Protein AF-A0A7R9FAG1-F1 (afdb_monomer)

Solvent-accessible surface area (backbone atoms only — not comparable to full-atom values): 11098 Å² total; per-residue (Å²): 132,82,91,48,93,97,53,89,84,82,92,69,54,70,83,38,65,70,37,45,53,52,56,53,57,74,44,75,82,58,59,39,62,66,48,80,43,81,70,72,70,85,78,78,82,49,64,71,58,43,46,50,53,40,51,52,54,46,50,33,52,48,48,50,40,60,70,35,48,31,80,58,16,33,44,34,34,48,40,58,66,57,94,62,44,65,57,56,51,56,59,50,52,58,35,19,78,41,77,46,81,45,70,59,90,88,54,61,85,90,48,54,63,32,31,40,41,34,32,36,30,46,67,54,87,82,56,68,74,60,92,65,44,84,91,82,43,98,76,85,66,67,70,84,73,48,54,74,69,65,56,66,72,81,82,87,71,93,81,80,74,99,80,69,85,64,93,84,63,85,72,84,80,82,127

Radius of gyration: 18.25 Å; Cα contacts (8 Å, |Δi|>4): 200; chains: 1; bounding box: 55×43×42 Å

pLDDT: mean 79.4, std 17.39, range [27.58, 98.25]

Organism: NCBI:txid61472

Sequence (175 aa):
MAPLPGVVTLQGDITKLTTAQAIIGLLEGDQADLVVCDGAPDVTGLHDIDEYIQAQLLLAALNISTHILKRGGTFLAKIFRGRDVSVLYSQLKLFFERLTIAKPRSSRNSSLEAFIVCEGYNPPDGYTPTMCNPLLDHSQCDWHTLTGVNKFIVPFVACGDLSMYDSDTTYPLKV

Mean predicted aligned error: 9.7 Å

Nearest PDB structures (foldseek):
  7o9m-assembly1_n  TM=9.534E-01  e=8.994E-12  Homo sapiens
  8i9v-assembly1_CS  TM=8.658E-01  e=2.943E-12  Thermochaetoides thermophila DSM 1495
  7naf-assembly1_w  TM=8.809E-01  e=5.317E-12  Saccharomyces cerevisiae BY4741
  8ia0-assembly1_CS  TM=7.541E-01  e=3.356E-12  Thermochaetoides thermophila DSM 1495
  7nac-assembly1_w  TM=7.605E-01  e=6.063E-12  Saccharomyces cerevisiae BY4741

InterPro domains:
  IPR002877 Ribosomal RNA methyltransferase, FtsJ domain [PF01728] (3-121)
  IPR029063 S-adenosyl-L-methionine-dependent methyltransferase superfamily [G3DSA:3.40.50.150] (1-127)
  IPR029063 S-adenosyl-L-methionine-dependent methyltransferase superfamily [SSF53335] (5-122)
  IPR050082 Ribosomal RNA large subunit methyltransferase RlmE [PTHR10920] (1-125)

Secondary structure (DSSP, 8-state):
----TT-------TTSHHHHHHHHHHTTT--EEEEEE---PPP-S-HHHHHHHHHHHHHHHHHHHHHHEEEEEEEEEEEE--TTHHHHHHHHHTTEEEEEEE--TTS-TTS-EEEEEEEEE-PPTT-------TTT-SS---TTT--GGGG-PPP----S-TTSPPTT-------

Foldseek 3Di:
DPDDPPDDDDDDDLLDPVSLVVVLVVCVPAADQEAEAADADDDPVPVVVRQVVQVVSVVSSVLSNVSGHDAQGKYKYKHQQDDCVVVVVVVLVQFAVDKDKADDPPHDPPGSIIMIMGGRGDHDPPDDRDSDDVVRDPDDDPLVPQDDPRNDDDPDDDDDDPPDDDPPDPDDDDD

Structure (mmCIF, N/CA/C/O backbone):
data_AF-A0A7R9FAG1-F1
#
_entry.id   AF-A0A7R9FAG1-F1
#
loop_
_atom_site.group_PDB
_atom_site.id
_atom_site.type_symbol
_atom_site.label_atom_id
_atom_site.label_alt_id
_atom_site.label_comp_id
_atom_site.label_asym_id
_atom_site.label_entity_id
_atom_site.label_seq_id
_atom_site.pdbx_PDB_ins_code
_atom_site.Cartn_x
_atom_site.Cartn_y
_atom_site.Cartn_z
_atom_site.occupancy
_atom_site.B_iso_or_equiv
_atom_site.auth_seq_id
_atom_site.auth_comp_id
_atom_site.auth_asym_id
_atom_site.auth_atom_id
_atom_site.pdbx_PDB_model_num
ATOM 1 N N . MET A 1 1 ? -10.028 9.523 -15.747 1.00 78.75 1 MET A N 1
ATOM 2 C CA . MET A 1 1 ? -10.753 8.252 -15.966 1.00 78.75 1 MET A CA 1
ATOM 3 C C . MET A 1 1 ? -12.185 8.592 -16.347 1.00 78.75 1 MET A C 1
ATOM 5 O O . MET A 1 1 ? -12.704 9.553 -15.794 1.00 78.75 1 MET A O 1
ATOM 9 N N . ALA A 1 2 ? -12.795 7.892 -17.306 1.00 90.00 2 ALA A N 1
ATOM 10 C CA . ALA A 1 2 ? -14.221 8.082 -17.587 1.00 90.00 2 ALA A CA 1
ATOM 11 C C . ALA A 1 2 ? -15.058 7.546 -16.405 1.00 90.00 2 ALA A C 1
ATOM 13 O O . ALA A 1 2 ? -14.623 6.578 -15.775 1.00 90.00 2 ALA A O 1
ATOM 14 N N . PRO A 1 3 ? -16.213 8.154 -16.078 1.00 92.38 3 PRO A N 1
ATOM 15 C CA . PRO A 1 3 ? -17.055 7.680 -14.985 1.00 92.38 3 PRO A CA 1
ATOM 16 C C . PRO A 1 3 ? -17.574 6.269 -15.280 1.00 92.38 3 PRO A C 1
ATOM 18 O O . PRO A 1 3 ? -17.948 5.959 -16.412 1.00 92.38 3 PRO A O 1
ATOM 21 N N . LEU A 1 4 ? -17.600 5.423 -14.251 1.00 95.06 4 LEU A N 1
ATOM 22 C CA . LEU A 1 4 ? -18.089 4.049 -14.334 1.00 95.06 4 LEU A CA 1
ATOM 23 C C . LEU A 1 4 ? -19.348 3.900 -13.463 1.00 95.06 4 LEU A C 1
ATOM 25 O O . LEU A 1 4 ? -19.360 4.396 -12.334 1.00 95.06 4 LEU A O 1
ATOM 29 N N . PRO A 1 5 ? -20.412 3.230 -13.944 1.00 95.88 5 PRO A N 1
ATOM 30 C CA . PRO A 1 5 ? -21.609 2.994 -13.142 1.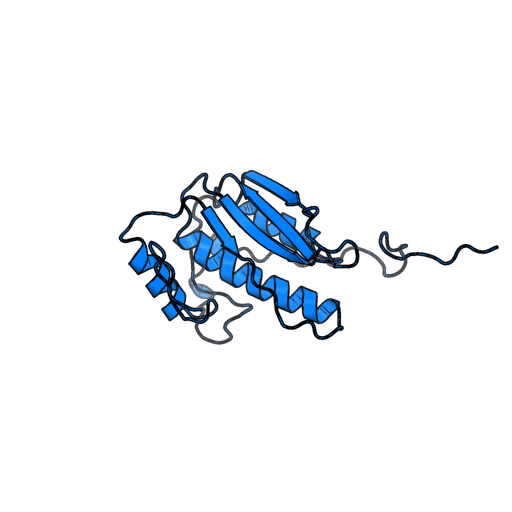00 95.88 5 PRO A CA 1
ATOM 31 C C . PRO A 1 5 ? -21.287 2.256 -11.837 1.00 95.88 5 PRO A C 1
ATOM 33 O O . PRO A 1 5 ? -20.575 1.255 -11.851 1.00 95.88 5 PRO A O 1
ATOM 36 N N . GLY A 1 6 ? -21.816 2.749 -10.714 1.00 94.69 6 GLY A N 1
ATOM 37 C CA . GLY A 1 6 ? -21.576 2.167 -9.388 1.00 94.69 6 GLY A CA 1
ATOM 38 C C . GLY A 1 6 ? -20.190 2.453 -8.798 1.00 94.69 6 GLY A C 1
ATOM 39 O O . GLY A 1 6 ? -19.888 1.950 -7.722 1.00 94.69 6 GLY A O 1
ATOM 40 N N . VAL A 1 7 ? -19.358 3.262 -9.466 1.00 95.69 7 VAL A N 1
ATOM 41 C CA . VAL A 1 7 ? -18.024 3.644 -8.986 1.00 95.69 7 VAL A CA 1
ATOM 42 C C . VAL A 1 7 ? -17.977 5.146 -8.746 1.00 95.69 7 VAL A C 1
ATOM 44 O O . VAL A 1 7 ? -18.149 5.945 -9.668 1.00 95.69 7 VAL A O 1
ATOM 47 N N . VAL A 1 8 ? -17.683 5.536 -7.509 1.00 94.69 8 VAL A N 1
ATOM 48 C CA . VAL A 1 8 ? -17.364 6.927 -7.182 1.00 94.69 8 VAL A CA 1
ATOM 49 C C . VAL A 1 8 ? -15.908 7.184 -7.553 1.00 94.69 8 VAL A C 1
ATOM 51 O O . VAL A 1 8 ? -15.000 6.521 -7.057 1.00 94.69 8 VAL A O 1
ATOM 54 N N . THR A 1 9 ? -15.674 8.140 -8.449 1.00 94.06 9 THR A N 1
ATOM 55 C CA . THR A 1 9 ? -14.324 8.501 -8.890 1.00 94.06 9 THR A CA 1
ATOM 56 C C . THR A 1 9 ? -13.881 9.799 -8.241 1.00 94.06 9 THR A C 1
ATOM 58 O O . THR A 1 9 ? -14.531 10.829 -8.421 1.00 94.06 9 THR A O 1
ATOM 61 N N . LEU A 1 10 ? -12.734 9.767 -7.567 1.00 93.75 10 LEU A N 1
ATOM 62 C CA . LEU A 1 10 ? -12.071 10.953 -7.047 1.00 93.75 10 LEU A CA 1
ATOM 63 C C . LEU A 1 10 ? -10.783 11.203 -7.831 1.00 93.75 10 LEU A C 1
ATOM 65 O O . LEU A 1 10 ? -9.941 10.316 -7.954 1.00 93.75 10 LEU A O 1
ATOM 69 N N . GLN A 1 11 ? -10.631 12.413 -8.367 1.00 93.69 11 GLN A N 1
ATOM 70 C CA . GLN A 1 11 ? -9.390 12.843 -9.001 1.00 93.69 11 GLN A CA 1
ATOM 71 C C . GLN A 1 11 ? -8.587 13.674 -8.004 1.00 93.69 11 GLN A C 1
ATOM 73 O O . GLN A 1 11 ? -8.994 14.771 -7.630 1.00 93.69 11 GLN A O 1
ATOM 78 N N . GLY A 1 12 ? -7.439 13.155 -7.591 1.00 90.31 12 GLY A N 1
ATOM 79 C CA . GLY A 1 12 ? -6.558 13.819 -6.645 1.00 90.31 12 GLY A CA 1
ATOM 80 C C . GLY A 1 12 ? -5.182 13.177 -6.627 1.00 90.31 12 GLY A C 1
ATOM 81 O O . GLY A 1 12 ? -4.949 12.139 -7.244 1.00 90.31 12 GLY A O 1
ATOM 82 N N . ASP A 1 13 ? -4.271 13.829 -5.923 1.00 88.50 13 ASP A N 1
ATOM 83 C CA . ASP A 1 13 ? -2.914 13.347 -5.697 1.00 88.50 13 ASP A CA 1
ATOM 84 C C . ASP A 1 13 ? -2.867 12.651 -4.338 1.00 88.50 13 ASP A C 1
ATOM 86 O O . ASP A 1 13 ? -3.127 13.288 -3.315 1.00 88.50 13 ASP A O 1
ATOM 90 N N . ILE A 1 14 ? -2.567 11.354 -4.321 1.00 87.50 14 ILE A N 1
ATOM 91 C CA . ILE A 1 14 ? -2.602 10.534 -3.103 1.00 87.50 14 ILE A CA 1
ATOM 92 C C . ILE A 1 14 ? -1.524 10.922 -2.081 1.00 87.50 14 ILE A C 1
ATOM 94 O O . ILE A 1 14 ? -1.594 10.505 -0.931 1.00 87.50 14 ILE A O 1
ATOM 98 N N . THR A 1 15 ? -0.544 11.737 -2.477 1.00 81.94 15 THR A N 1
ATOM 99 C CA . THR A 1 15 ? 0.457 12.292 -1.558 1.00 81.94 15 THR A CA 1
ATOM 100 C C . THR A 1 15 ? -0.074 13.492 -0.771 1.00 81.94 15 THR A C 1
ATOM 102 O O . THR A 1 15 ? 0.499 13.866 0.249 1.00 81.94 15 THR A O 1
ATOM 105 N N . LYS A 1 16 ? -1.196 14.090 -1.199 1.00 83.50 16 LYS A N 1
ATOM 106 C CA . LYS A 1 16 ? -1.778 15.276 -0.562 1.00 83.50 16 LYS A CA 1
ATOM 107 C C . LYS A 1 16 ? -2.794 14.909 0.509 1.00 83.50 16 LYS A C 1
ATOM 109 O O . LYS A 1 16 ? -3.706 14.109 0.287 1.00 83.50 16 LYS A O 1
ATOM 114 N N . LEU A 1 17 ? -2.721 15.630 1.628 1.00 81.88 17 LEU A N 1
ATOM 115 C CA . LEU A 1 17 ? -3.675 15.527 2.733 1.00 81.88 17 LEU A CA 1
ATOM 116 C C . LEU A 1 17 ? -5.129 15.735 2.283 1.00 81.88 17 LEU A C 1
ATOM 118 O O . LEU A 1 17 ? -6.019 15.008 2.715 1.00 81.88 17 LEU A O 1
ATOM 122 N N . THR A 1 18 ? -5.368 16.696 1.390 1.00 88.00 18 THR A N 1
ATOM 123 C CA . THR A 1 18 ? -6.713 17.018 0.894 1.00 88.00 18 THR A CA 1
ATOM 124 C C . THR A 1 18 ? -7.368 15.837 0.179 1.00 88.00 18 THR A C 1
ATOM 126 O O . THR A 1 18 ? -8.556 15.585 0.367 1.00 88.00 18 THR A O 1
ATOM 129 N N . THR A 1 19 ? -6.596 15.077 -0.602 1.00 89.00 19 THR A N 1
ATOM 130 C CA . THR A 1 19 ? -7.075 13.871 -1.287 1.00 89.00 19 THR A CA 1
ATOM 131 C C . THR A 1 19 ? -7.435 12.784 -0.282 1.00 89.00 19 THR A C 1
ATOM 133 O O . THR A 1 19 ? -8.503 12.188 -0.383 1.00 89.00 19 THR A O 1
ATOM 136 N N . ALA A 1 20 ? -6.582 12.550 0.717 1.00 86.00 20 ALA A N 1
ATOM 137 C CA . ALA A 1 20 ? -6.839 11.549 1.747 1.00 86.00 20 ALA A CA 1
ATOM 138 C C . ALA A 1 20 ? -8.084 11.879 2.579 1.00 86.00 20 ALA A C 1
ATOM 140 O O . ALA A 1 20 ? -8.929 11.014 2.786 1.00 86.00 20 ALA A O 1
ATOM 141 N N . GLN A 1 21 ? -8.243 13.141 2.989 1.00 88.50 21 GLN A N 1
ATOM 142 C CA . GLN A 1 21 ? -9.438 13.614 3.694 1.00 88.50 21 GLN A CA 1
ATOM 143 C C . GLN A 1 21 ? -10.706 13.407 2.867 1.00 88.50 21 GLN A C 1
ATOM 145 O O . GLN A 1 21 ? -11.731 12.995 3.405 1.00 88.50 21 GLN A O 1
ATOM 150 N N . ALA A 1 22 ? -10.637 13.650 1.558 1.00 92.88 22 ALA A N 1
ATOM 151 C CA . ALA A 1 22 ? -11.771 13.436 0.677 1.00 92.88 22 ALA A CA 1
ATOM 152 C C . ALA A 1 22 ? -12.114 11.941 0.521 1.00 92.88 22 ALA A C 1
ATOM 154 O O . ALA A 1 22 ? -13.290 11.594 0.537 1.00 92.88 22 ALA A O 1
ATOM 155 N N . ILE A 1 23 ? -11.116 11.050 0.451 1.00 92.38 23 ILE A N 1
ATOM 156 C CA . ILE A 1 23 ? -11.336 9.591 0.449 1.00 92.38 23 ILE A CA 1
ATOM 157 C C . ILE A 1 23 ? -11.990 9.137 1.761 1.00 92.38 23 ILE A C 1
ATOM 159 O O . ILE A 1 23 ? -12.970 8.401 1.724 1.00 92.38 23 ILE A O 1
ATOM 163 N N . ILE A 1 24 ? -11.487 9.601 2.910 1.00 90.06 24 ILE A N 1
ATOM 164 C CA . ILE A 1 24 ? -12.054 9.279 4.230 1.00 90.06 24 ILE A CA 1
ATOM 165 C C . ILE A 1 24 ? -13.506 9.767 4.322 1.00 90.06 24 ILE A C 1
ATOM 167 O O . ILE A 1 24 ? -14.376 9.033 4.782 1.00 90.06 24 ILE A O 1
ATOM 171 N N . GLY A 1 25 ? -13.781 10.986 3.849 1.00 91.94 25 GLY A N 1
ATOM 172 C CA . GLY A 1 25 ? -15.128 11.555 3.850 1.00 91.94 25 GLY A CA 1
ATOM 173 C C . GLY A 1 25 ? -16.127 10.757 3.010 1.00 91.94 25 GLY A C 1
ATOM 174 O O . GLY A 1 25 ? -17.278 10.628 3.412 1.00 91.94 25 GLY A O 1
ATOM 175 N N . LEU A 1 26 ? -15.687 10.175 1.887 1.00 93.62 26 LEU A N 1
ATOM 176 C CA . LEU A 1 26 ? -16.531 9.345 1.017 1.00 93.62 26 LEU A CA 1
ATOM 177 C C . LEU A 1 26 ? -16.964 8.018 1.650 1.00 93.62 26 LEU A C 1
ATOM 179 O O . LEU A 1 26 ? -17.928 7.424 1.179 1.00 93.62 26 LEU A O 1
ATOM 183 N N . LEU A 1 27 ? -16.258 7.543 2.677 1.00 91.44 27 LEU A N 1
ATOM 184 C CA . LEU A 1 27 ? -16.628 6.322 3.391 1.00 91.44 27 LEU A CA 1
ATOM 185 C C . LEU A 1 27 ? -17.671 6.569 4.488 1.00 91.44 27 LEU A C 1
ATOM 187 O O . LEU A 1 27 ? -18.148 5.613 5.078 1.00 91.44 27 LEU A O 1
ATOM 191 N N . GLU A 1 28 ? -18.026 7.826 4.780 1.00 89.94 28 GLU A N 1
ATOM 192 C CA . GLU A 1 28 ? -19.105 8.196 5.716 1.00 89.94 28 GLU A CA 1
ATOM 193 C C . GLU A 1 28 ? -19.002 7.551 7.119 1.00 89.94 28 GLU A C 1
ATOM 195 O O . GLU A 1 28 ? -19.996 7.374 7.820 1.00 89.94 28 GLU A O 1
ATOM 200 N N . GLY A 1 29 ? -17.780 7.243 7.565 1.00 86.25 29 GLY A N 1
ATOM 201 C CA . GLY A 1 29 ? -17.511 6.599 8.856 1.00 86.25 29 GLY A CA 1
ATOM 202 C C . GLY A 1 29 ? -17.400 5.073 8.800 1.00 86.25 29 GLY A C 1
ATOM 203 O O . GLY A 1 29 ? -16.962 4.478 9.786 1.00 86.25 29 GLY A O 1
ATOM 204 N N . ASP A 1 30 ? -17.714 4.453 7.662 1.00 93.12 30 ASP A N 1
ATOM 205 C CA . ASP A 1 30 ? -17.370 3.061 7.391 1.00 93.12 30 ASP A CA 1
ATOM 206 C C . ASP A 1 30 ? -15.882 2.903 7.047 1.00 93.12 30 ASP A C 1
ATOM 208 O O . ASP A 1 30 ? -15.139 3.859 6.804 1.00 93.12 30 ASP A O 1
ATOM 212 N N . GLN A 1 31 ? -15.431 1.651 7.051 1.00 94.62 31 GLN A N 1
ATOM 213 C CA . GLN A 1 31 ? -14.063 1.273 6.723 1.00 94.62 31 GLN A CA 1
ATOM 214 C C . GLN A 1 31 ? -14.040 0.340 5.512 1.00 94.62 31 GLN A C 1
ATOM 216 O O . GLN A 1 31 ? -14.931 -0.482 5.315 1.00 94.62 31 GLN A O 1
ATOM 221 N N . ALA A 1 32 ? -12.982 0.437 4.714 1.00 96.94 32 ALA A N 1
ATOM 222 C CA . ALA A 1 32 ? -12.771 -0.403 3.549 1.00 96.94 32 ALA A CA 1
ATOM 223 C C . ALA A 1 32 ? -12.392 -1.837 3.953 1.00 96.94 32 ALA A C 1
ATOM 225 O O . ALA A 1 32 ? -11.535 -2.055 4.814 1.00 96.94 32 ALA A O 1
ATOM 226 N N . ASP A 1 33 ? -12.980 -2.820 3.272 1.00 97.94 33 ASP A N 1
ATOM 227 C CA . ASP A 1 33 ? -12.577 -4.228 3.366 1.00 97.94 33 ASP A CA 1
ATOM 228 C C . ASP A 1 33 ? -11.265 -4.510 2.625 1.00 97.94 33 ASP A C 1
ATOM 230 O O . ASP A 1 33 ? -10.453 -5.334 3.055 1.00 97.94 33 ASP A O 1
ATOM 234 N N . LEU A 1 34 ? -11.089 -3.834 1.489 1.00 97.50 34 LEU A N 1
ATOM 235 C CA . LEU A 1 34 ? -10.004 -4.030 0.543 1.00 97.50 34 LEU A CA 1
ATOM 236 C C . LEU A 1 34 ? -9.554 -2.680 -0.009 1.00 97.50 34 LEU A C 1
ATOM 238 O O . LEU A 1 34 ? -10.365 -1.914 -0.527 1.00 97.50 34 LEU A O 1
ATOM 242 N N . VAL A 1 35 ? -8.249 -2.433 0.029 1.00 97.31 35 VAL A N 1
ATOM 243 C CA . VAL A 1 35 ? -7.618 -1.322 -0.687 1.00 97.31 35 VAL A CA 1
ATOM 244 C C . VAL A 1 35 ? -6.672 -1.888 -1.740 1.00 97.31 35 VAL A C 1
ATOM 246 O O . VAL A 1 35 ? -5.856 -2.758 -1.440 1.00 97.31 35 VAL A O 1
ATOM 249 N N . VAL A 1 36 ? -6.788 -1.401 -2.979 1.00 97.06 36 VAL A N 1
ATOM 250 C CA . VAL A 1 36 ? -5.960 -1.826 -4.115 1.00 97.06 36 VAL A CA 1
ATOM 251 C C . VAL A 1 36 ? -5.169 -0.642 -4.662 1.00 97.06 36 VAL A C 1
ATOM 253 O O . VAL A 1 36 ? -5.750 0.386 -5.005 1.00 97.06 36 VAL A O 1
ATOM 256 N N . CYS A 1 37 ? -3.853 -0.798 -4.797 1.00 94.69 37 CYS A N 1
ATOM 257 C CA . CYS A 1 37 ? -2.959 0.182 -5.403 1.00 94.69 37 CYS A CA 1
ATOM 258 C C . CYS A 1 37 ? -2.232 -0.429 -6.610 1.00 94.69 37 CYS A C 1
ATOM 260 O O . CYS A 1 37 ? -1.248 -1.144 -6.459 1.00 94.69 37 CYS A O 1
ATOM 262 N N . ASP A 1 38 ? -2.704 -0.138 -7.822 1.00 93.12 38 ASP A N 1
ATOM 263 C CA . ASP A 1 38 ? -2.061 -0.591 -9.070 1.00 93.12 38 ASP A CA 1
ATOM 264 C C . ASP A 1 38 ? -1.127 0.469 -9.694 1.00 93.12 38 ASP A C 1
ATOM 266 O O . ASP A 1 38 ? -0.689 0.345 -10.840 1.00 93.12 38 ASP A O 1
ATOM 270 N N . GLY A 1 39 ? -0.836 1.538 -8.948 1.00 87.62 39 GLY A N 1
ATOM 271 C CA . GLY A 1 39 ? -0.018 2.647 -9.423 1.00 87.62 39 GLY A CA 1
ATOM 272 C C . GLY A 1 39 ? 1.423 2.222 -9.712 1.00 87.62 39 GLY A C 1
ATOM 273 O O . GLY A 1 39 ? 2.018 1.458 -8.951 1.00 87.62 39 GLY A O 1
ATOM 274 N N . ALA A 1 40 ? 1.970 2.734 -10.813 1.00 85.12 40 ALA A N 1
ATOM 275 C CA . ALA A 1 40 ? 3.385 2.644 -11.146 1.00 85.12 40 ALA A CA 1
ATOM 276 C C . ALA A 1 40 ? 3.864 3.980 -11.734 1.00 85.12 40 ALA A C 1
ATOM 278 O O . ALA A 1 40 ? 3.092 4.603 -12.472 1.00 85.12 40 ALA A O 1
ATOM 279 N N . PRO A 1 41 ? 5.086 4.438 -11.416 1.00 82.06 41 PRO A N 1
ATOM 280 C CA . PRO A 1 41 ? 5.666 5.608 -12.046 1.00 82.06 41 PRO A CA 1
ATOM 281 C C . PRO A 1 41 ? 6.047 5.310 -13.494 1.00 82.06 41 PRO A C 1
ATOM 283 O O . PRO A 1 41 ? 6.181 4.153 -13.906 1.00 82.06 41 PRO A O 1
ATOM 286 N N . ASP A 1 42 ? 6.274 6.378 -14.252 1.00 84.06 42 ASP A N 1
ATOM 287 C CA . ASP A 1 42 ? 6.917 6.267 -15.553 1.00 84.06 42 ASP A CA 1
ATOM 288 C C . ASP A 1 42 ? 8.331 5.706 -15.367 1.00 84.06 42 ASP A C 1
ATOM 290 O O . ASP A 1 42 ? 9.148 6.262 -14.633 1.00 84.06 42 ASP A O 1
ATOM 294 N N . VAL A 1 43 ? 8.601 4.575 -16.021 1.00 80.50 43 VAL A N 1
ATOM 295 C CA . VAL A 1 43 ? 9.869 3.854 -15.891 1.00 80.50 43 VAL A CA 1
ATOM 296 C C . VAL A 1 43 ? 10.967 4.661 -16.577 1.00 80.50 43 VAL A C 1
ATOM 298 O O . VAL A 1 43 ? 10.925 4.874 -17.791 1.00 80.50 43 VAL A O 1
ATOM 301 N N . THR A 1 44 ? 11.958 5.101 -15.808 1.00 83.38 44 THR A N 1
ATOM 302 C CA . THR A 1 44 ? 13.098 5.878 -16.311 1.00 83.38 44 THR A CA 1
ATOM 303 C C . THR A 1 44 ? 14.158 4.990 -16.962 1.00 83.38 44 THR A C 1
ATOM 305 O O . THR A 1 44 ? 14.947 5.464 -17.779 1.00 83.38 44 THR A O 1
ATOM 308 N N . GLY A 1 45 ? 14.174 3.698 -16.613 1.00 80.88 45 GLY A N 1
ATOM 309 C CA . GLY A 1 45 ? 15.195 2.735 -17.026 1.00 80.88 45 GLY A CA 1
ATOM 310 C C . GLY A 1 45 ? 16.379 2.665 -16.059 1.00 80.88 45 GLY A C 1
ATOM 311 O O . GLY A 1 45 ? 17.245 1.807 -16.219 1.00 80.88 45 GLY A O 1
ATOM 312 N N . LEU A 1 46 ? 16.407 3.532 -15.044 1.00 83.94 46 LEU A N 1
ATOM 313 C CA . LEU A 1 46 ? 17.337 3.467 -13.924 1.00 83.94 46 LEU A CA 1
ATOM 314 C C . LEU A 1 46 ? 16.647 2.736 -12.773 1.00 83.94 46 LEU A C 1
ATOM 316 O O . LEU A 1 46 ? 15.899 3.336 -12.003 1.00 83.94 46 LEU A O 1
ATOM 320 N N . HIS A 1 47 ? 16.904 1.431 -12.673 1.00 80.31 47 HIS A N 1
ATOM 321 C CA . HIS A 1 47 ? 16.168 0.527 -11.784 1.00 80.31 47 HIS A CA 1
ATOM 322 C C . HIS A 1 47 ? 16.113 0.992 -10.324 1.00 80.31 47 HIS A C 1
ATOM 324 O O . HIS A 1 47 ? 15.041 0.940 -9.731 1.00 80.31 47 HIS A O 1
ATOM 330 N N . ASP A 1 48 ? 17.211 1.522 -9.783 1.00 79.62 48 ASP A N 1
ATOM 331 C CA . ASP A 1 48 ? 17.269 2.000 -8.395 1.00 79.62 48 ASP A CA 1
ATOM 332 C C . ASP A 1 48 ? 16.313 3.182 -8.146 1.00 79.62 48 ASP A C 1
ATOM 334 O O . ASP A 1 48 ? 15.649 3.263 -7.112 1.00 79.62 48 ASP A O 1
ATOM 338 N N . ILE A 1 49 ? 16.212 4.101 -9.113 1.00 82.69 49 ILE A N 1
ATOM 339 C CA . ILE A 1 49 ? 15.320 5.265 -9.027 1.00 82.69 49 ILE A CA 1
ATOM 340 C C . ILE A 1 49 ? 13.869 4.820 -9.201 1.00 82.69 49 ILE A C 1
ATOM 342 O O . ILE A 1 49 ? 12.995 5.261 -8.456 1.00 82.69 49 ILE A O 1
ATOM 346 N N . ASP A 1 50 ? 13.613 3.929 -10.157 1.00 84.06 50 ASP A N 1
ATOM 347 C CA . ASP A 1 50 ? 12.274 3.403 -10.421 1.00 84.06 50 ASP A CA 1
ATOM 348 C C . ASP A 1 50 ? 11.732 2.624 -9.205 1.00 84.06 50 ASP A C 1
ATOM 350 O O . ASP A 1 50 ? 10.571 2.795 -8.824 1.00 84.06 50 ASP A O 1
ATOM 354 N N . GLU A 1 51 ? 12.576 1.819 -8.548 1.00 81.44 51 GLU A N 1
ATOM 355 C CA . GLU A 1 51 ? 12.251 1.113 -7.301 1.00 81.44 51 GLU A CA 1
ATOM 356 C C . GLU A 1 51 ? 11.978 2.097 -6.156 1.00 81.44 51 GLU A C 1
ATOM 358 O O . GLU A 1 51 ? 10.968 1.965 -5.459 1.00 81.44 51 GLU A O 1
ATOM 363 N N . TYR A 1 52 ? 12.810 3.133 -6.007 1.00 82.62 52 TYR A N 1
ATOM 364 C CA . TYR A 1 52 ? 12.610 4.172 -4.997 1.00 82.62 52 TYR A CA 1
ATOM 365 C C . TYR A 1 52 ? 11.277 4.913 -5.179 1.00 82.62 52 TYR A C 1
ATOM 367 O O . TYR A 1 52 ? 10.513 5.063 -4.223 1.00 82.62 52 TYR A O 1
ATOM 375 N N . ILE A 1 53 ? 10.957 5.351 -6.401 1.00 84.81 53 ILE A N 1
ATOM 376 C CA . ILE A 1 53 ? 9.707 6.072 -6.681 1.00 84.81 53 ILE A CA 1
ATOM 377 C C . ILE A 1 53 ? 8.495 5.149 -6.477 1.00 84.81 53 ILE A C 1
ATOM 379 O O . ILE A 1 53 ? 7.490 5.578 -5.903 1.00 84.81 53 ILE A O 1
ATOM 383 N N . GLN A 1 54 ? 8.585 3.873 -6.869 1.00 86.69 54 GLN A N 1
ATOM 384 C CA . GLN A 1 54 ? 7.527 2.895 -6.597 1.00 86.69 54 GLN A CA 1
ATOM 385 C C . GLN A 1 54 ? 7.302 2.714 -5.089 1.00 86.69 54 GLN A C 1
ATOM 387 O O . GLN A 1 54 ? 6.155 2.669 -4.637 1.00 86.69 54 GLN A O 1
ATOM 392 N N . ALA A 1 55 ? 8.374 2.643 -4.297 1.00 83.00 55 ALA A N 1
ATOM 393 C CA . ALA A 1 55 ? 8.284 2.535 -2.843 1.00 83.00 55 ALA A CA 1
ATOM 394 C C . ALA A 1 55 ? 7.633 3.777 -2.209 1.00 83.00 55 ALA A C 1
ATOM 396 O O . ALA A 1 55 ? 6.808 3.642 -1.305 1.00 83.00 55 ALA A O 1
ATOM 397 N N . GLN A 1 56 ? 7.932 4.977 -2.717 1.00 83.69 56 GLN A N 1
ATOM 398 C CA . GLN A 1 56 ? 7.282 6.219 -2.283 1.00 83.69 56 GLN A CA 1
ATOM 399 C C . GLN A 1 56 ? 5.773 6.211 -2.558 1.00 83.69 56 GLN A C 1
ATOM 401 O O . GLN A 1 56 ? 4.972 6.551 -1.682 1.00 83.69 56 GLN A O 1
ATOM 406 N N . LEU A 1 57 ? 5.371 5.765 -3.750 1.00 87.19 57 LEU A N 1
ATOM 407 C CA . LEU A 1 57 ? 3.962 5.650 -4.119 1.00 87.19 57 LEU A CA 1
ATOM 408 C C . LEU A 1 57 ? 3.227 4.636 -3.234 1.00 87.19 57 LEU A C 1
ATOM 410 O O . LEU A 1 57 ? 2.116 4.890 -2.763 1.00 87.19 57 LEU A O 1
ATOM 414 N N . LEU A 1 58 ? 3.873 3.504 -2.967 1.00 88.50 58 LEU A N 1
ATOM 415 C CA . LEU A 1 58 ? 3.349 2.470 -2.090 1.00 88.50 58 LEU A CA 1
ATOM 416 C C . LEU A 1 58 ? 3.183 2.966 -0.652 1.00 88.50 58 LEU A C 1
ATOM 418 O O . LEU A 1 58 ? 2.170 2.671 -0.023 1.00 88.50 58 LEU A O 1
ATOM 422 N N . LEU A 1 59 ? 4.145 3.736 -0.141 1.00 85.94 59 LEU A N 1
ATOM 423 C CA . LEU A 1 59 ? 4.066 4.319 1.192 1.00 85.94 59 LEU A CA 1
ATOM 424 C C . LEU A 1 59 ? 2.921 5.334 1.295 1.00 85.94 59 LEU A C 1
ATOM 426 O O . LEU A 1 59 ? 2.197 5.324 2.288 1.00 85.94 59 LEU A O 1
ATOM 430 N N . ALA A 1 60 ? 2.706 6.164 0.268 1.00 85.75 60 ALA A N 1
ATOM 431 C CA . ALA A 1 60 ? 1.552 7.063 0.209 1.00 85.75 60 ALA A CA 1
ATOM 432 C C . ALA A 1 60 ? 0.226 6.285 0.269 1.00 85.75 60 ALA A C 1
ATOM 434 O O . ALA A 1 60 ? -0.668 6.616 1.051 1.00 85.75 60 ALA A O 1
ATOM 435 N N . ALA A 1 61 ? 0.119 5.212 -0.520 1.00 91.00 61 ALA A N 1
ATOM 436 C CA . ALA A 1 61 ? -1.065 4.362 -0.555 1.00 91.00 61 ALA A CA 1
ATOM 437 C C . ALA A 1 61 ? -1.294 3.622 0.771 1.00 91.00 61 ALA A C 1
ATOM 439 O O . ALA A 1 61 ? -2.426 3.569 1.257 1.00 91.00 61 ALA A O 1
ATOM 440 N N . LEU A 1 62 ? -0.234 3.089 1.384 1.00 90.12 62 LEU A N 1
ATOM 441 C CA . LEU A 1 62 ? -0.298 2.467 2.704 1.00 90.12 62 LEU A CA 1
ATOM 442 C C . LEU A 1 62 ? -0.762 3.478 3.750 1.00 90.12 62 LEU A C 1
ATOM 444 O O . LEU A 1 62 ? -1.607 3.140 4.572 1.00 90.12 62 LEU A O 1
ATOM 448 N N . ASN A 1 63 ? -0.259 4.712 3.697 1.00 87.69 63 ASN A N 1
ATOM 449 C CA . ASN A 1 63 ? -0.630 5.735 4.661 1.00 87.69 63 ASN A CA 1
ATOM 450 C C . ASN A 1 63 ? -2.127 6.048 4.607 1.00 87.69 63 ASN A C 1
ATOM 452 O O . ASN A 1 63 ? -2.799 6.011 5.625 1.00 87.69 63 ASN A O 1
ATOM 456 N N . ILE A 1 64 ? -2.694 6.245 3.413 1.00 89.38 64 ILE A N 1
ATOM 457 C CA . ILE A 1 64 ? -4.153 6.381 3.274 1.00 89.38 64 ILE A CA 1
ATOM 458 C C . ILE A 1 64 ? -4.861 5.122 3.788 1.00 89.38 64 ILE A C 1
ATOM 460 O O . ILE A 1 64 ? -5.864 5.223 4.493 1.00 89.38 64 ILE A O 1
ATOM 464 N N . SER A 1 65 ? -4.324 3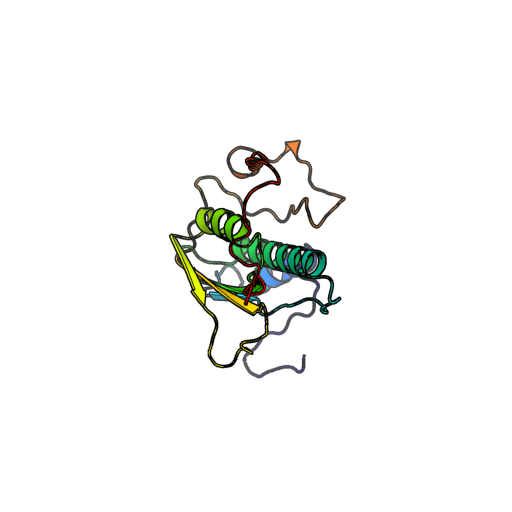.939 3.476 1.00 92.94 65 SER A N 1
ATOM 465 C CA . SER A 1 65 ? -4.902 2.662 3.901 1.00 92.94 65 SER A CA 1
ATOM 466 C C . SER A 1 65 ? -4.996 2.545 5.420 1.00 92.94 65 SER A C 1
ATOM 468 O O . SER A 1 65 ? -5.995 2.028 5.903 1.00 92.94 65 SER A O 1
ATOM 470 N N . THR A 1 66 ? -4.037 3.061 6.195 1.00 91.38 66 THR A N 1
ATOM 471 C CA . THR A 1 66 ? -4.121 2.996 7.665 1.00 91.38 66 THR A CA 1
ATOM 472 C C . THR A 1 66 ? -5.265 3.829 8.245 1.00 91.38 66 THR A C 1
ATOM 474 O O . THR A 1 66 ? -5.744 3.526 9.335 1.00 91.38 66 THR A O 1
ATOM 477 N N . HIS A 1 67 ? -5.748 4.842 7.519 1.00 89.62 67 HIS A N 1
ATOM 478 C CA . HIS A 1 67 ? -6.913 5.631 7.919 1.00 89.62 67 HIS A CA 1
ATOM 479 C C . HIS A 1 67 ? -8.245 4.959 7.574 1.00 89.62 67 HIS A C 1
ATOM 481 O O . HIS A 1 67 ? -9.222 5.149 8.297 1.00 89.62 67 HIS A O 1
ATOM 487 N N . ILE A 1 68 ? -8.301 4.213 6.468 1.00 93.69 68 ILE A N 1
ATOM 488 C CA . ILE A 1 68 ? -9.573 3.738 5.906 1.00 93.69 68 ILE A CA 1
ATOM 489 C C . ILE A 1 68 ? -9.791 2.237 6.031 1.00 93.69 68 ILE A C 1
ATOM 491 O O . ILE A 1 68 ? -10.930 1.792 5.958 1.00 93.69 68 ILE A O 1
ATOM 495 N N . LEU A 1 69 ? -8.735 1.440 6.176 1.00 96.19 69 LEU A N 1
ATOM 496 C CA . LEU A 1 69 ? -8.838 -0.012 6.151 1.00 96.19 69 LEU A CA 1
ATOM 497 C C . LEU A 1 69 ? -9.333 -0.534 7.501 1.00 96.19 69 LEU A C 1
ATOM 499 O O . LEU A 1 69 ? -8.833 -0.159 8.565 1.00 96.19 69 LEU A O 1
ATOM 503 N N . LYS A 1 70 ? -10.310 -1.439 7.462 1.00 96.12 70 LYS A N 1
ATOM 504 C CA . LYS A 1 70 ? -10.828 -2.079 8.672 1.00 96.12 70 LYS A CA 1
ATOM 505 C C . LYS A 1 70 ? -9.805 -3.037 9.277 1.00 96.12 70 LYS A C 1
ATOM 507 O O . LYS A 1 70 ? -9.007 -3.637 8.552 1.00 96.12 70 LYS A O 1
ATOM 512 N N . ARG A 1 71 ? -9.873 -3.280 10.592 1.00 95.94 71 ARG A N 1
ATOM 513 C CA . ARG A 1 71 ? -9.085 -4.370 11.201 1.00 95.94 71 ARG A CA 1
ATOM 514 C C . ARG A 1 71 ? -9.461 -5.709 10.561 1.00 95.94 71 ARG A C 1
ATOM 516 O O . ARG A 1 71 ? -10.635 -5.991 10.330 1.00 95.94 71 ARG A O 1
ATOM 523 N N . GLY A 1 72 ? -8.455 -6.516 10.250 1.00 97.38 72 GLY A N 1
ATOM 524 C CA . GLY A 1 72 ? -8.605 -7.753 9.486 1.00 97.38 72 GLY A CA 1
ATOM 525 C C . GLY A 1 72 ? -8.745 -7.560 7.968 1.00 97.38 72 GLY A C 1
ATOM 526 O O . GLY A 1 72 ? -8.801 -8.554 7.249 1.00 97.38 72 GLY A O 1
ATOM 527 N N . GLY A 1 73 ? -8.800 -6.319 7.469 1.00 97.94 73 GLY A N 1
ATOM 528 C CA . GLY A 1 73 ? -8.899 -6.007 6.041 1.00 97.94 73 GLY A CA 1
ATOM 529 C C . GLY A 1 73 ? -7.631 -6.337 5.249 1.00 97.94 73 GLY A C 1
ATOM 530 O O . GLY A 1 73 ? -6.595 -6.698 5.819 1.00 97.94 73 GLY A O 1
ATOM 531 N N . THR A 1 74 ? -7.719 -6.188 3.926 1.00 98.25 74 THR A N 1
ATOM 532 C CA . THR A 1 74 ? -6.637 -6.524 2.990 1.00 98.25 74 THR A CA 1
ATOM 533 C C . THR A 1 74 ? -6.152 -5.296 2.223 1.00 98.25 74 THR A C 1
ATOM 535 O O . THR A 1 74 ? -6.939 -4.507 1.707 1.00 98.25 74 THR A O 1
ATOM 538 N N . PHE A 1 75 ? -4.838 -5.162 2.095 1.00 97.62 75 PHE A N 1
ATOM 539 C CA . PHE A 1 75 ? -4.181 -4.194 1.226 1.00 97.62 75 PHE A CA 1
ATOM 540 C C . PHE A 1 75 ? -3.429 -4.939 0.123 1.00 97.62 75 PHE A C 1
ATOM 542 O O . PHE A 1 75 ? -2.605 -5.808 0.401 1.00 97.62 75 PHE A O 1
ATOM 549 N N . LEU A 1 76 ? -3.720 -4.619 -1.133 1.00 96.75 76 LEU A N 1
ATOM 550 C CA . LEU A 1 76 ? -3.063 -5.201 -2.297 1.00 96.75 76 LEU A CA 1
ATOM 551 C C . LEU A 1 76 ? -2.379 -4.096 -3.085 1.00 96.75 76 LEU A C 1
ATOM 553 O O . LEU A 1 76 ? -3.015 -3.102 -3.428 1.00 96.75 76 LEU A O 1
ATOM 557 N N . ALA A 1 77 ? -1.105 -4.270 -3.412 1.00 94.62 77 ALA A N 1
ATOM 558 C CA . ALA A 1 77 ? -0.380 -3.249 -4.151 1.00 94.62 77 ALA A CA 1
ATOM 559 C C . ALA A 1 77 ? 0.606 -3.817 -5.165 1.00 94.62 77 ALA A C 1
ATOM 561 O O . ALA A 1 77 ? 1.220 -4.861 -4.941 1.00 94.62 77 ALA A O 1
ATOM 562 N N . LYS A 1 78 ? 0.776 -3.098 -6.273 1.00 92.62 78 LYS A N 1
ATOM 563 C CA . LYS A 1 78 ? 1.845 -3.326 -7.241 1.00 92.62 78 LYS A CA 1
ATOM 564 C C . LYS A 1 78 ? 3.180 -2.908 -6.631 1.00 92.62 78 LYS A C 1
ATOM 566 O O . LYS A 1 78 ? 3.299 -1.846 -6.022 1.00 92.62 78 LYS A O 1
ATOM 571 N N . ILE A 1 79 ? 4.193 -3.740 -6.823 1.00 89.12 79 ILE A N 1
ATOM 572 C CA . ILE A 1 79 ? 5.564 -3.508 -6.376 1.00 89.12 79 ILE A CA 1
ATOM 573 C C . ILE A 1 79 ? 6.540 -3.849 -7.498 1.00 89.12 79 ILE A C 1
ATOM 575 O O . ILE A 1 79 ? 6.246 -4.673 -8.367 1.00 89.12 79 ILE A O 1
ATOM 579 N N . PHE A 1 80 ? 7.732 -3.267 -7.444 1.00 86.25 80 PHE A N 1
ATOM 580 C CA . PHE A 1 80 ? 8.878 -3.789 -8.175 1.00 86.25 80 PHE A CA 1
ATOM 581 C C . PHE A 1 80 ? 9.673 -4.678 -7.232 1.00 86.25 80 PHE A C 1
ATOM 583 O O . PHE A 1 80 ? 10.097 -4.253 -6.162 1.00 86.25 80 PHE A O 1
ATOM 590 N N . ARG A 1 81 ? 9.811 -5.953 -7.599 1.00 80.19 81 ARG A N 1
ATOM 591 C CA . ARG A 1 81 ? 10.580 -6.931 -6.832 1.00 80.19 81 ARG A CA 1
ATOM 592 C C . ARG A 1 81 ? 12.060 -6.777 -7.176 1.00 80.19 81 ARG A C 1
ATOM 594 O O . ARG A 1 81 ? 12.609 -7.610 -7.898 1.00 80.19 81 ARG A O 1
ATOM 601 N N . GLY A 1 82 ? 12.634 -5.673 -6.711 1.00 76.25 82 GLY A N 1
ATOM 602 C CA . GLY A 1 82 ? 14.057 -5.373 -6.786 1.00 76.25 82 GLY A CA 1
ATOM 603 C C . GLY A 1 82 ? 14.814 -5.849 -5.549 1.00 76.25 82 GLY A C 1
ATOM 604 O O . GLY A 1 82 ? 14.351 -6.736 -4.820 1.00 76.25 82 GLY A O 1
ATOM 605 N N . ARG A 1 83 ? 15.998 -5.271 -5.338 1.00 71.31 83 ARG A N 1
ATOM 606 C CA . ARG A 1 83 ? 16.973 -5.732 -4.339 1.00 71.31 83 ARG A CA 1
ATOM 607 C C . ARG A 1 83 ? 16.479 -5.522 -2.907 1.00 71.31 83 ARG A C 1
ATOM 609 O O . ARG A 1 83 ? 16.717 -6.364 -2.041 1.00 71.31 83 ARG A O 1
ATOM 616 N N . ASP A 1 84 ? 15.735 -4.443 -2.674 1.00 69.38 84 ASP A N 1
ATOM 617 C CA . ASP A 1 84 ? 15.377 -3.974 -1.332 1.00 69.38 84 ASP A CA 1
ATOM 618 C C . ASP A 1 84 ? 13.936 -4.327 -0.928 1.00 69.38 84 ASP A C 1
ATOM 620 O O . ASP A 1 84 ? 13.421 -3.878 0.102 1.00 69.38 84 ASP A O 1
ATOM 624 N N . VAL A 1 85 ? 13.283 -5.227 -1.673 1.00 75.19 85 VAL A N 1
ATOM 625 C CA . VAL A 1 85 ? 11.909 -5.687 -1.393 1.00 75.19 85 VAL A CA 1
ATOM 626 C C . VAL A 1 85 ? 11.740 -6.287 0.013 1.00 75.19 85 VAL A C 1
ATOM 628 O O . VAL A 1 85 ? 10.649 -6.261 0.586 1.00 75.19 85 VAL A O 1
ATOM 631 N N . SER A 1 86 ? 12.816 -6.815 0.600 1.00 77.44 86 SER A N 1
ATOM 632 C CA . SER A 1 86 ? 12.826 -7.389 1.951 1.00 77.44 86 SER A CA 1
ATOM 633 C C . SER A 1 86 ? 12.579 -6.341 3.045 1.00 77.44 86 SER A C 1
ATOM 635 O O . SER A 1 86 ? 11.896 -6.626 4.036 1.00 77.44 86 SER A O 1
ATOM 637 N N . VAL A 1 87 ? 13.069 -5.113 2.850 1.00 80.81 87 VAL A N 1
ATOM 638 C CA . VAL A 1 87 ? 12.848 -3.984 3.763 1.00 80.81 87 VAL A CA 1
ATOM 639 C C . VAL A 1 87 ? 11.376 -3.596 3.741 1.00 80.81 87 VAL A C 1
ATOM 641 O O . VAL A 1 87 ? 10.740 -3.515 4.793 1.00 80.81 87 VAL A O 1
ATOM 644 N N . LEU A 1 88 ? 10.812 -3.461 2.540 1.00 79.31 88 LEU A N 1
ATOM 645 C CA . LEU A 1 88 ? 9.396 -3.173 2.351 1.00 79.31 88 LEU A CA 1
ATOM 646 C C . LEU A 1 88 ? 8.506 -4.250 2.989 1.00 79.31 88 LEU A C 1
ATOM 648 O O . LEU A 1 88 ? 7.553 -3.939 3.706 1.00 79.31 88 LEU A O 1
ATOM 652 N N . TYR A 1 89 ? 8.832 -5.524 2.764 1.00 84.56 89 TYR A N 1
ATOM 653 C CA . TYR A 1 89 ? 8.117 -6.643 3.374 1.00 84.56 89 TYR A CA 1
ATOM 654 C C . TYR A 1 89 ? 8.138 -6.550 4.905 1.00 84.56 89 TYR A C 1
ATOM 656 O O . TYR A 1 89 ? 7.107 -6.719 5.552 1.00 84.56 89 TYR A O 1
ATOM 664 N N . SER A 1 90 ? 9.296 -6.236 5.488 1.00 85.50 90 SER A N 1
ATOM 665 C CA . SER A 1 90 ? 9.461 -6.112 6.940 1.00 85.50 90 SER A CA 1
ATOM 666 C C . SER A 1 90 ? 8.629 -4.966 7.519 1.00 85.50 90 SER A C 1
ATOM 668 O O . SER A 1 90 ? 8.005 -5.134 8.563 1.00 85.50 90 S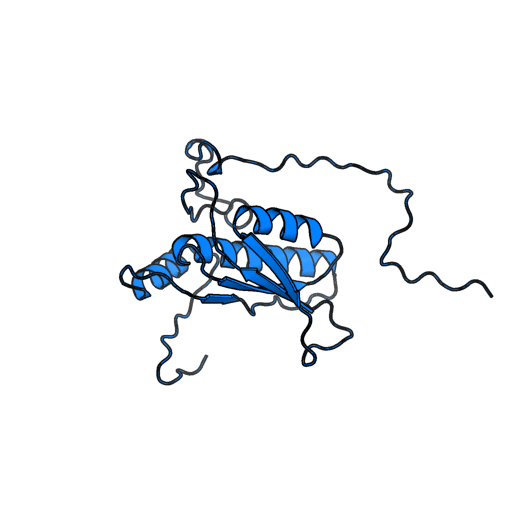ER A O 1
ATOM 670 N N . GLN A 1 91 ? 8.561 -3.828 6.822 1.00 85.56 91 GLN A N 1
ATOM 671 C CA . GLN A 1 91 ? 7.736 -2.681 7.217 1.00 85.56 91 GLN A CA 1
ATOM 672 C C . GLN A 1 91 ? 6.242 -3.017 7.176 1.00 85.56 91 GLN A C 1
ATOM 674 O O . GLN A 1 91 ? 5.517 -2.752 8.134 1.00 85.56 91 GLN A O 1
ATOM 679 N N . LEU A 1 92 ? 5.781 -3.655 6.098 1.00 89.12 92 LEU A N 1
ATOM 680 C CA . LEU A 1 92 ? 4.384 -4.063 5.951 1.00 89.12 92 LEU A CA 1
ATOM 681 C C . LEU A 1 92 ? 3.998 -5.154 6.961 1.00 89.12 92 LEU A C 1
ATOM 683 O O . LEU A 1 92 ? 2.879 -5.160 7.465 1.00 89.12 92 LEU A O 1
ATOM 687 N N . LYS A 1 93 ? 4.926 -6.043 7.333 1.00 89.81 93 LYS A N 1
ATOM 688 C CA . LYS A 1 93 ? 4.679 -7.108 8.317 1.00 89.81 93 LYS A CA 1
ATOM 689 C C . LYS A 1 93 ? 4.311 -6.584 9.709 1.00 89.81 93 LYS A C 1
ATOM 691 O O . LYS A 1 93 ? 3.680 -7.309 10.471 1.00 89.81 93 LYS A O 1
ATOM 696 N N . LEU A 1 94 ? 4.655 -5.336 10.031 1.00 89.50 94 LEU A N 1
ATOM 697 C CA . LEU A 1 94 ? 4.254 -4.688 11.285 1.00 89.50 94 LEU A CA 1
ATOM 698 C C . LEU A 1 94 ? 2.756 -4.364 11.342 1.00 89.50 94 LEU A C 1
ATOM 700 O O . LEU A 1 94 ? 2.209 -4.231 12.431 1.00 89.50 94 LEU A O 1
ATOM 704 N N . PHE A 1 95 ? 2.112 -4.217 10.184 1.00 92.81 95 PHE A N 1
ATOM 705 C CA . PHE A 1 95 ? 0.716 -3.798 10.064 1.00 92.81 95 PHE A CA 1
ATOM 706 C C . PHE A 1 95 ? -0.218 -4.920 9.617 1.00 92.81 95 PHE A C 1
ATOM 708 O O . PHE A 1 95 ? -1.429 -4.724 9.625 1.00 92.81 95 PHE A O 1
ATOM 715 N N . PHE A 1 96 ? 0.308 -6.067 9.185 1.00 95.25 96 PHE A N 1
ATOM 716 C CA . PHE A 1 96 ? -0.488 -7.139 8.593 1.00 95.25 96 PHE A CA 1
ATOM 717 C C . PHE A 1 96 ? -0.020 -8.517 9.056 1.00 95.25 96 PHE A C 1
ATOM 719 O O . PHE A 1 96 ? 1.175 -8.816 9.115 1.00 95.25 96 PHE A O 1
ATOM 726 N N . GLU A 1 97 ? -0.979 -9.397 9.324 1.00 95.19 97 GLU A N 1
ATOM 727 C CA . GLU A 1 97 ? -0.720 -10.750 9.815 1.00 95.19 97 GLU A CA 1
ATOM 728 C C . GLU A 1 97 ? -0.062 -11.647 8.765 1.00 95.19 97 GLU A C 1
ATOM 730 O O . GLU A 1 97 ? 0.854 -12.412 9.085 1.00 95.19 97 GLU A O 1
ATOM 735 N N . ARG A 1 98 ? -0.477 -11.551 7.497 1.00 94.19 98 ARG A N 1
ATOM 736 C CA . ARG A 1 98 ? 0.044 -12.382 6.402 1.00 94.19 98 ARG A CA 1
ATOM 737 C C . ARG A 1 98 ? 0.385 -11.531 5.190 1.00 94.19 98 ARG A C 1
ATOM 739 O O . ARG A 1 98 ? -0.414 -10.717 4.753 1.00 94.19 98 ARG A O 1
ATOM 746 N N . LEU A 1 99 ? 1.574 -11.745 4.636 1.00 92.94 99 LEU A N 1
ATOM 747 C CA . LEU A 1 99 ? 2.033 -11.085 3.420 1.00 92.94 99 LEU A CA 1
ATOM 748 C C . LEU A 1 99 ? 2.3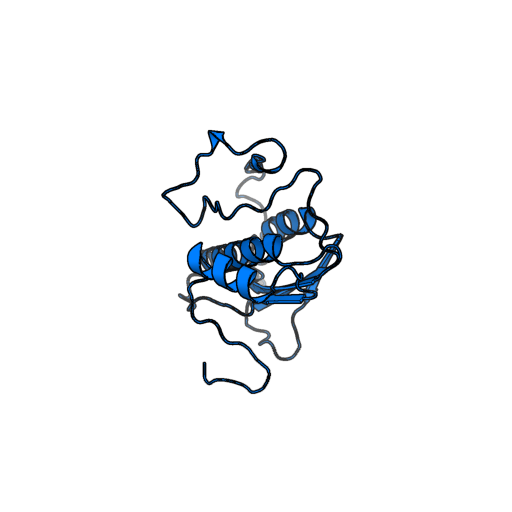75 -12.157 2.392 1.00 92.94 99 LEU A C 1
ATOM 750 O O . LEU A 1 99 ? 3.081 -13.115 2.708 1.00 92.94 99 LEU A O 1
ATOM 754 N N . THR A 1 100 ? 1.905 -11.973 1.166 1.00 91.00 100 THR A N 1
ATOM 755 C CA . THR A 1 100 ? 2.197 -12.859 0.037 1.00 91.00 100 THR A CA 1
ATOM 756 C C . THR A 1 100 ? 2.645 -12.023 -1.149 1.00 91.00 100 THR A C 1
ATOM 758 O O . THR A 1 100 ? 1.962 -11.077 -1.524 1.00 91.00 100 THR A O 1
ATOM 761 N N . ILE A 1 101 ? 3.767 -12.381 -1.773 1.00 89.38 101 ILE A N 1
ATOM 762 C CA . ILE A 1 101 ? 4.169 -11.792 -3.054 1.00 89.38 101 ILE A CA 1
ATOM 763 C C . ILE A 1 101 ? 3.668 -12.702 -4.173 1.00 89.38 101 ILE A C 1
ATOM 765 O O . ILE A 1 101 ? 4.004 -13.885 -4.223 1.00 89.38 101 ILE A O 1
ATOM 769 N N . ALA A 1 102 ? 2.874 -12.146 -5.079 1.00 88.25 102 ALA A N 1
ATOM 770 C CA . ALA A 1 102 ? 2.287 -12.842 -6.209 1.00 88.25 102 ALA A CA 1
ATOM 771 C C . ALA A 1 102 ? 2.699 -12.169 -7.521 1.00 88.25 102 ALA A C 1
ATOM 773 O O . ALA A 1 102 ? 2.548 -10.963 -7.693 1.00 88.25 102 ALA A O 1
ATOM 774 N N . LYS A 1 103 ? 3.175 -12.961 -8.485 1.00 86.94 103 LYS A N 1
ATOM 775 C CA . LYS A 1 103 ? 3.352 -12.515 -9.870 1.00 86.94 103 LYS A CA 1
ATOM 776 C C . LYS A 1 103 ? 2.324 -13.234 -10.747 1.00 86.94 103 LYS A C 1
ATOM 778 O O . LYS A 1 103 ? 2.481 -14.432 -10.992 1.00 86.94 103 LYS A O 1
ATOM 783 N N . PRO A 1 104 ? 1.235 -12.565 -11.161 1.00 85.81 104 PRO A N 1
ATOM 784 C CA . PRO A 1 104 ? 0.177 -13.212 -11.923 1.00 85.81 104 PRO A CA 1
ATOM 785 C C . PRO A 1 104 ? 0.670 -13.592 -13.322 1.00 85.81 104 PRO A C 1
ATOM 787 O O . PRO A 1 104 ? 1.548 -12.940 -13.884 1.00 85.81 104 PRO A O 1
ATOM 790 N N . ARG A 1 105 ? 0.055 -14.620 -13.922 1.00 83.31 105 ARG A N 1
ATOM 791 C CA . ARG A 1 105 ? 0.393 -15.089 -15.282 1.00 83.31 105 ARG A CA 1
ATOM 792 C C . ARG A 1 105 ? 0.209 -14.021 -16.365 1.00 83.31 105 ARG A C 1
ATOM 794 O O . ARG A 1 105 ? 0.818 -14.125 -17.421 1.00 83.31 105 ARG A O 1
ATOM 801 N N . SER A 1 106 ? -0.646 -13.033 -16.116 1.00 81.94 106 SER A N 1
ATOM 802 C CA . SER A 1 106 ? -0.863 -11.887 -17.001 1.00 81.94 106 SER A CA 1
ATOM 803 C C . SER A 1 106 ? 0.282 -10.870 -16.967 1.00 81.94 106 SER A C 1
ATOM 805 O O . SER A 1 106 ? 0.392 -10.071 -17.895 1.00 81.94 106 SER A O 1
ATOM 807 N N . SER A 1 107 ? 1.136 -10.888 -15.938 1.00 76.19 107 SER A N 1
ATOM 808 C CA . SER A 1 107 ? 2.299 -10.004 -15.861 1.00 76.19 107 SER A CA 1
ATOM 809 C C . SER A 1 107 ? 3.441 -10.548 -16.721 1.00 76.19 107 SER A C 1
ATOM 811 O O . SER A 1 107 ? 3.674 -11.758 -16.808 1.00 76.19 107 SER A O 1
ATOM 813 N N . ARG A 1 108 ? 4.175 -9.651 -17.386 1.00 81.62 108 ARG A N 1
ATOM 814 C CA . ARG A 1 108 ? 5.283 -10.036 -18.271 1.00 81.62 108 ARG A CA 1
ATOM 815 C C . ARG A 1 108 ? 6.404 -10.665 -17.449 1.00 81.62 108 ARG A C 1
ATOM 817 O O . ARG A 1 108 ? 6.863 -10.088 -16.462 1.00 81.62 108 ARG A O 1
ATOM 824 N N . ASN A 1 109 ? 6.916 -11.813 -17.894 1.00 76.75 109 ASN A N 1
ATOM 825 C CA . ASN A 1 109 ? 7.970 -12.506 -17.152 1.00 76.75 109 ASN A CA 1
ATOM 826 C C . ASN A 1 109 ? 9.247 -11.655 -17.020 1.00 76.75 109 ASN A C 1
ATOM 828 O O . ASN A 1 109 ? 9.872 -11.665 -15.967 1.00 76.75 109 ASN A O 1
ATOM 832 N N . SER A 1 110 ? 9.557 -10.851 -18.043 1.00 80.50 110 SER A N 1
ATOM 833 C CA . SER A 1 110 ? 10.700 -9.931 -18.076 1.00 80.50 110 SER A CA 1
ATOM 834 C C . SER A 1 110 ? 10.548 -8.678 -17.205 1.00 80.50 110 SER A C 1
ATOM 836 O O . SER A 1 110 ? 11.511 -7.938 -17.056 1.00 80.50 110 SER A O 1
ATOM 838 N N . SER A 1 111 ? 9.355 -8.395 -16.673 1.00 81.12 111 SER A N 1
ATOM 839 C CA . SER A 1 111 ? 9.129 -7.234 -15.805 1.00 81.12 111 SER A CA 1
ATOM 840 C C . SER A 1 111 ? 9.579 -7.518 -14.370 1.00 81.12 111 SER A C 1
ATOM 842 O O . SER A 1 111 ? 9.418 -8.640 -13.889 1.00 81.12 111 SER A O 1
ATOM 844 N N . LEU A 1 112 ? 10.055 -6.500 -13.652 1.00 81.81 112 LEU A N 1
ATOM 845 C CA . LEU A 1 112 ? 10.256 -6.567 -12.197 1.00 81.81 112 LEU A CA 1
ATOM 846 C C . LEU A 1 112 ? 8.935 -6.461 -11.418 1.00 81.81 112 LEU A C 1
ATOM 848 O O . LEU A 1 112 ? 8.914 -6.643 -10.204 1.00 81.81 112 LEU A O 1
ATOM 852 N N . GLU A 1 113 ? 7.826 -6.200 -12.111 1.00 86.19 113 GLU A N 1
ATOM 853 C CA . GLU A 1 113 ? 6.495 -6.110 -11.524 1.00 86.19 113 GLU A CA 1
ATOM 854 C C . GLU A 1 113 ? 6.076 -7.408 -10.820 1.00 86.19 113 GLU A C 1
ATOM 856 O O . GLU A 1 113 ? 6.115 -8.513 -11.379 1.00 86.19 113 GLU A O 1
ATOM 861 N N . ALA A 1 114 ? 5.619 -7.234 -9.587 1.00 89.38 114 ALA A N 1
ATOM 862 C CA . ALA A 1 114 ? 4.887 -8.206 -8.801 1.00 89.38 114 ALA A CA 1
ATOM 863 C C . ALA A 1 114 ? 3.803 -7.476 -7.994 1.00 89.38 114 ALA A C 1
ATOM 865 O O . ALA A 1 114 ? 3.710 -6.251 -8.001 1.00 89.38 114 ALA A O 1
ATOM 866 N N . PHE A 1 115 ? 2.985 -8.233 -7.279 1.00 90.81 115 PHE A N 1
ATOM 867 C CA . PHE A 1 115 ? 1.988 -7.705 -6.362 1.00 90.81 115 PHE A CA 1
ATOM 868 C C . PHE A 1 115 ? 2.273 -8.221 -4.964 1.00 90.81 115 PHE A C 1
ATOM 870 O O . PHE A 1 115 ? 2.590 -9.397 -4.789 1.00 90.81 115 PHE A O 1
ATOM 877 N N . ILE A 1 116 ? 2.137 -7.355 -3.970 1.00 92.06 116 ILE A N 1
ATOM 878 C CA . ILE A 1 116 ? 2.106 -7.748 -2.569 1.00 92.06 116 ILE A CA 1
ATOM 879 C C . ILE A 1 116 ? 0.659 -7.767 -2.089 1.00 92.06 116 ILE A C 1
ATOM 881 O O . ILE A 1 116 ? -0.108 -6.838 -2.340 1.00 92.06 116 ILE A O 1
ATOM 885 N N . VAL A 1 117 ? 0.284 -8.858 -1.433 1.00 95.19 117 VAL A N 1
ATOM 886 C CA . VAL A 1 117 ? -1.027 -9.072 -0.826 1.00 95.19 117 VAL A CA 1
ATOM 887 C C . VAL A 1 117 ? -0.820 -9.113 0.679 1.00 95.19 117 VAL A C 1
ATOM 889 O O . VAL A 1 117 ? -0.217 -10.053 1.196 1.00 95.19 117 VAL A O 1
ATOM 892 N N . CYS A 1 118 ? -1.280 -8.072 1.360 1.00 96.44 118 CYS A N 1
ATOM 893 C CA . CYS A 1 118 ? -1.172 -7.886 2.797 1.00 96.44 118 CYS A CA 1
ATOM 894 C C . CYS A 1 118 ? -2.544 -8.130 3.428 1.00 96.44 118 CYS A C 1
ATOM 896 O O . CYS A 1 118 ? -3.472 -7.353 3.227 1.00 96.44 118 CYS A O 1
ATOM 898 N N . GLU A 1 119 ? -2.687 -9.214 4.174 1.00 97.56 119 GLU A N 1
ATOM 899 C CA . GLU A 1 119 ? -3.953 -9.672 4.741 1.00 97.56 119 GLU A CA 1
ATOM 900 C C . GLU A 1 119 ? -3.924 -9.581 6.263 1.00 97.56 119 GLU A C 1
ATOM 902 O O . GLU A 1 119 ? -2.878 -9.766 6.894 1.00 97.56 119 GLU A O 1
ATOM 907 N N . GLY A 1 120 ? -5.095 -9.340 6.852 1.00 96.94 120 GLY A N 1
ATOM 908 C CA . GLY A 1 120 ? -5.240 -9.261 8.297 1.00 96.94 120 GLY A CA 1
ATOM 909 C C . GLY A 1 120 ? -4.656 -7.963 8.840 1.00 96.94 120 GLY A C 1
ATOM 910 O O . GLY A 1 120 ? -3.712 -8.003 9.624 1.00 96.94 120 GLY A O 1
ATOM 911 N N . TYR A 1 121 ? -5.172 -6.813 8.389 1.00 97.44 121 TYR A N 1
ATOM 912 C CA . TYR A 1 121 ? -4.724 -5.513 8.888 1.00 97.44 121 TYR A CA 1
ATOM 913 C C . TYR A 1 121 ? -4.843 -5.437 10.413 1.00 97.44 121 TYR A C 1
ATOM 915 O O . TYR A 1 121 ? -5.938 -5.488 10.981 1.00 97.44 121 TYR A O 1
ATOM 923 N N . ASN A 1 122 ? -3.700 -5.324 11.071 1.00 95.00 122 ASN A N 1
ATOM 924 C CA . ASN A 1 122 ? -3.555 -5.302 12.508 1.00 95.00 122 ASN A CA 1
ATOM 925 C C . ASN A 1 122 ? -2.431 -4.320 12.879 1.00 95.00 122 ASN A C 1
ATOM 927 O O . ASN A 1 122 ? -1.279 -4.733 13.019 1.00 95.00 122 ASN A O 1
ATOM 931 N N . PRO A 1 123 ? -2.733 -3.011 12.975 1.00 92.69 123 PRO A N 1
ATOM 932 C CA . PRO A 1 123 ? -1.727 -2.021 13.333 1.00 92.69 123 PRO A CA 1
ATOM 933 C C . PRO A 1 123 ? -1.218 -2.248 14.769 1.00 92.69 123 PRO A C 1
ATOM 935 O O . PRO A 1 123 ? -1.978 -2.753 1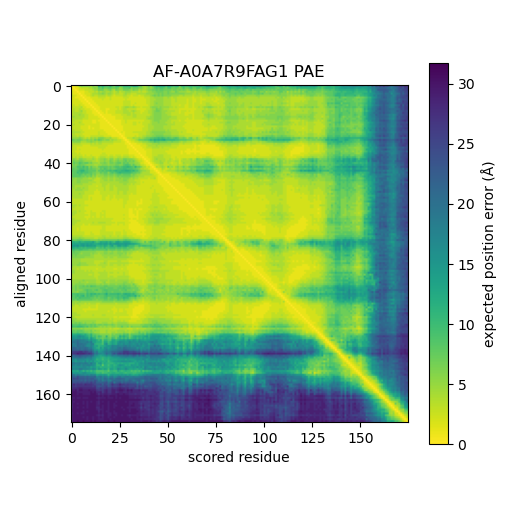5.603 1.00 92.69 123 PRO A O 1
ATOM 938 N N . PRO A 1 124 ? 0.031 -1.847 15.081 1.00 89.44 124 PRO A N 1
ATOM 939 C CA . PRO A 1 124 ? 0.585 -1.956 16.428 1.00 89.44 124 PRO A CA 1
ATOM 940 C C . PRO A 1 124 ? -0.271 -1.248 17.484 1.00 89.44 124 PRO A C 1
ATOM 942 O O . PRO A 1 124 ? -0.894 -0.219 17.211 1.00 89.44 124 PRO A O 1
ATOM 945 N N . ASP A 1 125 ? -0.251 -1.752 18.717 1.00 86.88 125 ASP A N 1
ATOM 946 C CA . ASP A 1 125 ? -0.989 -1.132 19.818 1.00 86.88 125 ASP A CA 1
ATOM 947 C C . ASP A 1 125 ? -0.517 0.312 20.060 1.00 86.88 125 ASP A C 1
ATOM 949 O O . ASP A 1 125 ? 0.678 0.595 20.178 1.00 86.88 125 ASP A O 1
ATOM 953 N N . GLY A 1 126 ? -1.470 1.245 20.121 1.00 84.38 126 GLY A N 1
ATOM 954 C CA . GLY A 1 126 ? -1.186 2.677 20.260 1.00 84.38 126 GLY A CA 1
ATOM 955 C C . GLY A 1 126 ? -0.714 3.369 18.975 1.00 84.38 126 GLY A C 1
ATOM 956 O O . GLY A 1 126 ? -0.329 4.539 19.028 1.00 84.38 126 GLY A O 1
ATOM 957 N N . TYR A 1 127 ? -0.737 2.683 17.826 1.00 87.19 127 TYR A N 1
ATOM 958 C CA . TYR A 1 127 ? -0.545 3.328 16.531 1.00 87.19 127 TYR A CA 1
ATOM 959 C C . TYR A 1 127 ? -1.736 4.233 16.219 1.00 87.19 127 TYR A C 1
ATOM 961 O O . TYR A 1 127 ? -2.891 3.808 16.291 1.00 87.19 127 TYR A O 1
ATOM 969 N N . THR A 1 128 ? -1.438 5.471 15.837 1.00 84.94 128 THR A N 1
ATOM 970 C CA . THR A 1 128 ? -2.448 6.435 15.408 1.00 84.94 128 THR A CA 1
ATOM 971 C C . THR A 1 128 ? -2.127 6.801 13.967 1.00 84.94 128 THR A C 1
ATOM 973 O O . THR A 1 128 ? -1.060 7.374 13.732 1.00 84.94 128 THR A O 1
ATOM 976 N N . PRO A 1 129 ? -3.018 6.493 13.006 1.00 83.19 129 PRO A N 1
ATOM 977 C CA . PRO A 1 129 ? -2.837 6.884 11.615 1.00 83.19 129 PRO A CA 1
ATOM 978 C C . PRO A 1 129 ? -2.516 8.374 11.507 1.00 83.19 129 PRO A C 1
ATOM 980 O O . PRO A 1 129 ? -3.204 9.216 12.094 1.00 83.19 129 PRO A O 1
ATOM 983 N N . THR A 1 130 ? -1.449 8.699 10.784 1.00 77.25 130 THR A N 1
ATOM 984 C CA . THR A 1 130 ? -0.992 10.073 10.617 1.00 77.25 130 THR A CA 1
ATOM 985 C C . THR A 1 130 ? -0.656 10.337 9.165 1.00 77.25 130 THR A C 1
ATOM 987 O O . THR A 1 130 ? 0.106 9.611 8.538 1.00 77.25 130 THR A O 1
ATOM 990 N N . MET A 1 131 ? -1.163 11.444 8.634 1.00 68.56 131 MET A N 1
ATOM 991 C CA . MET A 1 131 ? -0.838 11.867 7.273 1.00 68.56 131 MET A CA 1
ATOM 992 C C . MET A 1 131 ? 0.564 12.482 7.164 1.00 68.56 131 MET A C 1
ATOM 994 O O . MET A 1 131 ? 0.973 12.902 6.085 1.00 68.56 131 MET A O 1
ATOM 998 N N . CYS A 1 132 ? 1.315 12.489 8.267 1.00 63.94 132 CYS A N 1
ATOM 999 C CA . CYS A 1 132 ? 2.708 12.875 8.287 1.00 63.94 132 CYS A CA 1
ATOM 1000 C C . CYS A 1 132 ? 3.590 11.857 7.577 1.00 63.94 132 CYS A C 1
ATOM 1002 O O . CYS A 1 132 ? 3.960 10.839 8.161 1.00 63.94 132 CYS A O 1
ATOM 1004 N N . ASN A 1 133 ? 3.967 12.157 6.334 1.00 60.81 133 ASN A N 1
ATOM 1005 C CA . ASN A 1 133 ? 4.950 11.368 5.615 1.00 60.81 133 ASN A CA 1
ATOM 1006 C C . ASN A 1 133 ? 6.264 12.149 5.453 1.00 60.81 133 ASN A C 1
ATOM 1008 O O . ASN A 1 133 ? 6.375 12.982 4.557 1.00 60.81 133 ASN A O 1
ATOM 1012 N N . PRO A 1 134 ? 7.287 11.849 6.263 1.00 51.66 134 PRO A N 1
ATOM 1013 C CA . PRO A 1 134 ? 8.558 12.560 6.211 1.00 51.66 134 PRO A CA 1
ATOM 1014 C C . PRO A 1 134 ? 9.389 12.300 4.951 1.00 51.66 134 PRO A C 1
ATOM 1016 O O . PRO A 1 134 ? 10.363 13.009 4.711 1.00 51.66 134 PRO A O 1
ATOM 1019 N N . LEU A 1 135 ? 9.032 11.280 4.166 1.00 51.00 135 LEU A N 1
ATOM 1020 C CA . LEU A 1 135 ? 9.676 10.977 2.889 1.00 51.00 135 LEU A CA 1
ATOM 1021 C C . LEU A 1 135 ? 8.998 11.684 1.705 1.00 51.00 135 LEU A C 1
ATOM 1023 O O . LEU A 1 135 ? 9.621 11.817 0.655 1.00 51.00 135 LEU A O 1
ATOM 1027 N N . LEU A 1 136 ? 7.757 12.158 1.876 1.00 51.84 136 LEU A N 1
ATOM 1028 C CA . LEU A 1 136 ? 6.977 12.823 0.823 1.00 51.84 136 LEU A CA 1
ATOM 1029 C C . LEU A 1 136 ? 6.735 14.311 1.085 1.00 51.84 136 LEU A C 1
ATOM 1031 O O . LEU A 1 136 ? 6.534 15.061 0.132 1.00 51.84 136 LEU A O 1
ATOM 1035 N N . ASP A 1 137 ? 6.752 14.742 2.346 1.00 52.91 137 ASP A N 1
ATOM 1036 C CA . ASP A 1 137 ? 6.467 16.118 2.731 1.00 52.91 137 ASP A CA 1
ATOM 1037 C C . ASP A 1 137 ? 7.655 16.742 3.475 1.00 52.91 137 ASP A C 1
ATOM 1039 O O . ASP A 1 137 ? 8.002 16.360 4.595 1.00 52.91 137 ASP A O 1
ATOM 1043 N N . HIS A 1 138 ? 8.293 17.727 2.840 1.00 52.28 138 HIS A N 1
ATOM 1044 C CA . HIS A 1 138 ? 9.371 18.506 3.451 1.00 52.28 138 HIS A CA 1
ATOM 1045 C C . HIS A 1 138 ? 8.853 19.562 4.442 1.00 52.28 138 HIS A C 1
ATOM 1047 O O . HIS A 1 138 ? 9.652 20.197 5.132 1.00 52.28 138 HIS A O 1
ATOM 1053 N N . SER A 1 139 ? 7.536 19.767 4.542 1.00 54.94 139 SER A N 1
ATOM 1054 C CA . SER A 1 139 ? 6.942 20.821 5.359 1.00 54.94 139 SER A CA 1
ATOM 1055 C C . SER A 1 139 ? 5.638 20.372 6.019 1.00 54.94 139 SER A C 1
ATOM 1057 O O . SER A 1 139 ? 4.655 20.208 5.324 1.00 54.94 139 SER A O 1
ATOM 1059 N N . GLN A 1 140 ? 5.606 20.346 7.362 1.00 55.12 140 GLN A N 1
ATOM 1060 C CA . GLN A 1 140 ? 4.432 20.156 8.256 1.00 55.12 140 GLN A CA 1
ATOM 1061 C C . GLN A 1 140 ? 4.337 18.837 9.036 1.00 55.12 140 GLN A C 1
ATOM 1063 O O . GLN A 1 140 ? 3.255 18.461 9.481 1.00 55.12 140 GLN A O 1
ATOM 1068 N N . CYS A 1 141 ? 5.459 18.194 9.352 1.00 56.81 141 CYS A N 1
ATOM 1069 C CA . CYS A 1 141 ? 5.468 17.229 10.451 1.00 56.81 141 CYS A CA 1
ATOM 1070 C C . CYS A 1 141 ? 6.269 17.756 11.621 1.00 56.81 141 CYS A C 1
ATOM 1072 O O . CYS A 1 141 ? 7.498 17.785 11.594 1.00 56.81 141 CYS A O 1
ATOM 1074 N N . ASP A 1 142 ? 5.553 18.176 12.664 1.00 63.03 142 ASP A N 1
ATOM 1075 C CA . ASP A 1 142 ? 6.171 18.419 13.955 1.00 63.03 142 ASP A CA 1
ATOM 1076 C C . ASP A 1 142 ? 6.522 17.068 14.585 1.00 63.03 142 ASP A C 1
ATOM 1078 O O . ASP A 1 142 ? 5.738 16.451 15.306 1.00 63.03 142 ASP A O 1
ATOM 1082 N N . TRP A 1 143 ? 7.723 16.585 14.281 1.00 63.59 143 TRP A N 1
ATOM 1083 C CA . TRP A 1 143 ? 8.297 15.350 14.810 1.00 63.59 143 TRP A CA 1
ATOM 1084 C C . TRP A 1 143 ? 8.284 15.255 16.336 1.00 63.59 143 TRP A C 1
ATOM 1086 O O . TRP A 1 143 ? 8.369 14.153 16.889 1.00 63.59 143 TRP A O 1
ATOM 1096 N N . HIS A 1 144 ? 8.199 16.390 17.032 1.00 66.94 144 HIS A N 1
ATOM 1097 C CA . HIS A 1 144 ? 8.106 16.414 18.484 1.00 66.94 144 HIS A CA 1
ATOM 1098 C C . HIS A 1 144 ? 6.745 15.912 18.987 1.00 66.94 144 HIS A C 1
ATOM 1100 O O . HIS A 1 144 ? 6.664 15.460 20.127 1.00 66.94 144 HIS A O 1
ATOM 1106 N N . THR A 1 145 ? 5.712 15.909 18.137 1.00 68.38 145 THR A N 1
ATOM 1107 C CA . THR A 1 145 ? 4.360 15.426 18.472 1.00 68.38 145 THR A CA 1
ATOM 1108 C C . THR A 1 145 ? 4.199 13.910 18.358 1.00 68.38 145 THR A C 1
ATOM 1110 O O . THR A 1 145 ? 3.333 13.335 19.020 1.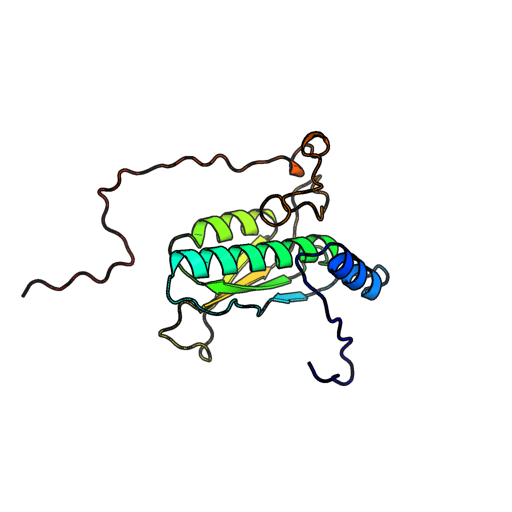00 68.38 145 THR A O 1
ATOM 1113 N N . LEU A 1 146 ? 5.035 13.234 17.561 1.00 69.56 146 LEU A N 1
ATOM 1114 C CA . LEU A 1 146 ? 4.991 11.778 17.430 1.00 69.56 146 LEU A CA 1
ATOM 1115 C C . LEU A 1 146 ? 5.518 11.124 18.713 1.00 69.56 146 LEU A C 1
ATOM 1117 O O . LEU A 1 146 ? 6.588 11.472 19.216 1.00 69.56 146 LEU A O 1
ATOM 1121 N N . THR A 1 147 ? 4.783 10.145 19.239 1.00 71.44 147 THR A N 1
ATOM 1122 C CA . THR A 1 147 ? 5.138 9.418 20.468 1.00 71.44 147 THR A CA 1
ATOM 1123 C C . THR A 1 147 ? 4.999 7.906 20.284 1.00 71.44 147 THR A C 1
ATOM 1125 O O . THR A 1 147 ? 4.282 7.433 19.398 1.00 71.44 147 THR A O 1
ATOM 1128 N N . GLY A 1 148 ? 5.718 7.139 21.113 1.00 77.44 148 GLY A N 1
ATOM 1129 C CA . GLY A 1 148 ? 5.642 5.676 21.138 1.00 77.44 148 GLY A CA 1
ATOM 1130 C C . GLY A 1 148 ? 5.948 5.032 19.783 1.00 77.44 148 GLY A C 1
ATOM 1131 O O . GLY A 1 148 ? 6.948 5.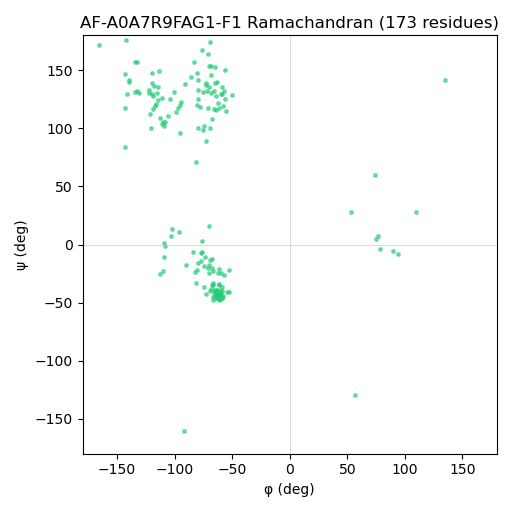359 19.143 1.00 77.44 148 GLY A O 1
ATOM 1132 N N . VAL A 1 149 ? 5.060 4.136 19.342 1.00 75.50 149 VAL A N 1
ATOM 1133 C CA . VAL A 1 149 ? 5.184 3.380 18.083 1.00 75.50 149 VAL A CA 1
ATOM 1134 C C . VAL A 1 149 ? 5.183 4.270 16.834 1.00 75.50 149 VAL A C 1
ATOM 1136 O O . VAL A 1 149 ? 5.783 3.901 15.831 1.00 75.50 149 VAL A O 1
ATOM 1139 N N . ASN A 1 150 ? 4.600 5.475 16.902 1.00 70.50 150 ASN A N 1
ATOM 1140 C CA . ASN A 1 150 ? 4.569 6.423 15.781 1.00 70.50 150 ASN A CA 1
ATOM 1141 C C . ASN A 1 150 ? 5.909 7.162 15.578 1.00 70.50 150 ASN A C 1
ATOM 1143 O O . ASN A 1 150 ? 6.110 7.784 14.541 1.00 70.50 150 ASN A O 1
ATOM 1147 N N . LYS A 1 151 ? 6.831 7.112 16.556 1.00 66.12 151 LYS A N 1
ATOM 1148 C CA . LYS A 1 151 ? 8.176 7.724 16.482 1.00 66.12 151 LYS A CA 1
ATOM 1149 C C . LYS A 1 151 ? 9.281 6.694 16.209 1.00 66.12 151 LYS A C 1
ATOM 1151 O O . LYS A 1 151 ? 10.466 7.011 16.311 1.00 66.12 151 LYS A O 1
ATOM 1156 N N . PHE A 1 152 ? 8.923 5.445 15.920 1.00 59.84 152 PHE A N 1
ATOM 1157 C CA . PHE A 1 152 ? 9.909 4.389 15.741 1.00 59.84 152 PHE A CA 1
ATOM 1158 C C . PHE A 1 152 ? 10.611 4.532 14.384 1.00 59.84 152 PHE A C 1
ATOM 1160 O O . PHE A 1 152 ? 10.099 4.118 13.348 1.00 59.84 152 PHE A O 1
ATOM 1167 N N . ILE A 1 153 ? 11.801 5.134 14.392 1.00 51.78 153 ILE A N 1
ATOM 1168 C CA . ILE A 1 153 ? 12.714 5.113 13.249 1.00 51.78 153 ILE A CA 1
ATOM 1169 C C . ILE A 1 153 ? 13.392 3.746 13.261 1.00 51.78 153 ILE A C 1
ATOM 1171 O O . ILE A 1 153 ? 14.082 3.413 14.226 1.00 51.78 153 ILE A O 1
ATOM 1175 N N . VAL A 1 154 ? 13.201 2.955 12.203 1.00 43.00 154 VAL A N 1
ATOM 1176 C CA . VAL A 1 154 ? 13.962 1.712 12.024 1.00 43.00 154 VAL A CA 1
ATOM 1177 C C . VAL A 1 154 ? 15.447 2.090 12.003 1.00 43.00 154 VAL A C 1
ATOM 1179 O O . VAL A 1 154 ? 15.842 2.882 11.143 1.00 43.00 154 VAL A O 1
ATOM 1182 N N . PRO A 1 155 ? 16.277 1.592 12.937 1.00 32.25 155 PRO A N 1
ATOM 1183 C CA . PRO A 1 155 ? 17.697 1.891 12.915 1.00 32.25 155 PRO A CA 1
ATOM 1184 C C . PRO A 1 155 ? 18.281 1.356 11.608 1.00 32.25 155 PRO A C 1
ATOM 1186 O O . PRO A 1 155 ? 18.241 0.155 11.340 1.00 32.25 155 PRO A O 1
ATOM 1189 N N . PHE A 1 156 ? 18.803 2.258 10.779 1.00 31.17 156 PHE A N 1
ATOM 1190 C CA . PHE A 1 156 ? 19.543 1.877 9.588 1.00 31.17 156 PHE A CA 1
ATOM 1191 C C . PHE A 1 156 ? 20.914 1.368 10.031 1.00 31.17 156 PHE A C 1
ATOM 1193 O O . PHE A 1 156 ? 21.793 2.148 10.399 1.00 31.17 156 PHE A O 1
ATOM 1200 N N . VAL A 1 157 ? 21.077 0.047 10.045 1.00 27.58 157 VAL A N 1
ATOM 1201 C CA . VAL A 1 157 ? 22.363 -0.602 10.291 1.00 27.58 157 VAL A CA 1
ATOM 1202 C C . VAL A 1 157 ? 22.822 -1.198 8.970 1.00 27.58 157 VAL A C 1
ATOM 1204 O O . VAL A 1 157 ? 22.286 -2.207 8.517 1.00 27.58 157 VAL A O 1
ATOM 1207 N N . ALA A 1 158 ? 23.810 -0.567 8.338 1.00 28.48 158 ALA A N 1
ATOM 1208 C CA . ALA A 1 158 ? 24.515 -1.190 7.229 1.00 28.48 158 ALA A CA 1
ATOM 1209 C C . ALA A 1 158 ? 25.317 -2.382 7.783 1.00 28.48 158 ALA A C 1
ATOM 1211 O O . ALA A 1 158 ? 26.296 -2.192 8.504 1.00 28.48 158 ALA A O 1
ATOM 1212 N N . CYS A 1 159 ? 24.880 -3.605 7.481 1.00 34.44 159 CYS A N 1
ATOM 1213 C CA . CYS A 1 159 ? 25.580 -4.842 7.827 1.00 34.44 159 CYS A CA 1
ATOM 1214 C C . CYS A 1 159 ? 25.985 -5.575 6.544 1.00 34.44 159 CYS A C 1
ATOM 1216 O O . CYS A 1 159 ? 25.121 -5.973 5.767 1.00 34.44 159 CYS A O 1
ATOM 1218 N N . GLY A 1 160 ? 27.292 -5.779 6.359 1.00 37.47 160 GLY A N 1
ATOM 1219 C CA . GLY A 1 160 ? 27.889 -6.497 5.227 1.00 37.47 160 GLY A CA 1
ATOM 1220 C C . GLY A 1 160 ? 29.087 -5.742 4.652 1.00 37.47 160 GLY A C 1
ATOM 1221 O O . GLY A 1 160 ? 29.078 -4.514 4.598 1.00 37.47 160 GLY A O 1
ATOM 1222 N N . ASP A 1 161 ? 30.133 -6.463 4.249 1.00 50.44 161 ASP A N 1
ATOM 1223 C CA . ASP A 1 161 ? 31.171 -5.885 3.398 1.00 50.44 161 ASP A CA 1
ATOM 1224 C C . ASP A 1 161 ? 30.726 -5.946 1.924 1.00 50.44 161 ASP A C 1
ATOM 1226 O O . ASP A 1 161 ? 29.872 -6.744 1.536 1.00 50.44 161 ASP A O 1
ATOM 1230 N N . LEU A 1 162 ? 31.291 -5.078 1.085 1.00 47.84 162 LEU A N 1
ATOM 1231 C CA . LEU A 1 162 ? 30.984 -4.992 -0.350 1.00 47.84 162 LEU A CA 1
ATOM 1232 C C . LEU A 1 162 ? 31.519 -6.199 -1.158 1.00 47.84 162 LEU A C 1
ATOM 1234 O O . LEU A 1 162 ? 31.657 -6.096 -2.375 1.00 47.84 162 LEU A O 1
ATOM 1238 N N . SER A 1 163 ? 31.885 -7.311 -0.507 1.00 50.75 163 SER A N 1
ATOM 1239 C CA . SER A 1 163 ? 32.630 -8.414 -1.127 1.00 50.75 163 SER A CA 1
ATOM 1240 C C . SER A 1 163 ? 31.827 -9.699 -1.357 1.00 50.75 163 SER A C 1
ATOM 1242 O O . SER A 1 163 ? 32.362 -10.646 -1.936 1.00 50.75 163 SER A O 1
ATOM 1244 N N . MET A 1 164 ? 30.548 -9.756 -0.971 1.00 44.12 164 MET A N 1
ATOM 1245 C CA . MET A 1 164 ? 29.734 -10.956 -1.201 1.00 44.12 164 MET A CA 1
ATOM 1246 C C . MET A 1 164 ? 29.071 -11.008 -2.584 1.00 4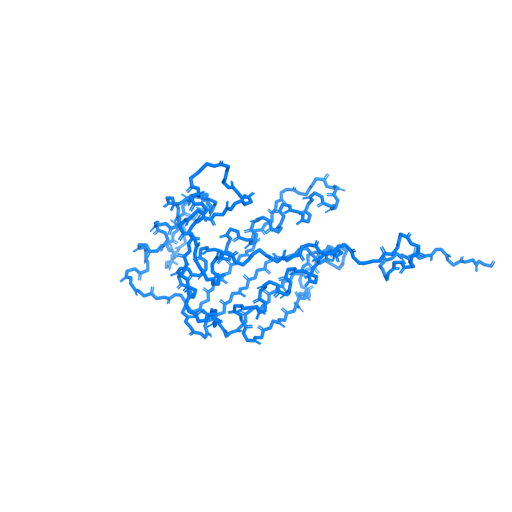4.12 164 MET A C 1
ATOM 1248 O O . MET A 1 164 ? 28.624 -10.001 -3.131 1.00 44.12 164 MET A O 1
ATOM 1252 N N . TYR A 1 165 ? 28.996 -12.235 -3.111 1.00 50.16 165 TYR A N 1
ATOM 1253 C CA . TYR A 1 165 ? 28.267 -12.615 -4.321 1.00 50.16 165 TYR A CA 1
ATOM 1254 C C . TYR A 1 165 ? 26.789 -12.224 -4.194 1.00 50.16 165 TYR A C 1
ATOM 1256 O O . TYR A 1 165 ? 26.109 -12.632 -3.253 1.00 50.16 165 TYR A O 1
ATOM 1264 N N . ASP A 1 166 ? 26.299 -11.453 -5.158 1.00 50.50 166 ASP A N 1
ATOM 1265 C CA . ASP A 1 166 ? 24.897 -11.072 -5.279 1.00 50.50 166 ASP A CA 1
ATOM 1266 C C . ASP A 1 166 ? 24.075 -12.270 -5.803 1.00 50.50 166 ASP A C 1
ATOM 1268 O O . ASP A 1 166 ? 24.479 -12.963 -6.745 1.00 50.50 166 ASP A O 1
ATOM 1272 N N . SER A 1 167 ? 22.953 -12.558 -5.136 1.00 45.03 167 SER A N 1
ATOM 1273 C CA . SER A 1 167 ? 22.047 -13.668 -5.455 1.00 45.03 167 SER A CA 1
ATOM 1274 C C . SER A 1 167 ? 21.280 -13.467 -6.761 1.00 45.03 167 SER A C 1
ATOM 1276 O O . SER A 1 167 ? 20.776 -14.447 -7.308 1.00 45.03 167 SER A O 1
ATOM 1278 N N . ASP A 1 168 ? 21.222 -12.233 -7.268 1.00 50.16 168 ASP A N 1
ATOM 1279 C CA . ASP A 1 168 ? 20.443 -11.869 -8.453 1.00 50.16 168 ASP A CA 1
ATOM 1280 C C . ASP A 1 168 ? 21.309 -11.542 -9.685 1.00 50.16 168 ASP A C 1
ATOM 1282 O O . ASP A 1 168 ? 20.781 -11.281 -10.771 1.00 50.16 168 ASP A O 1
ATOM 1286 N N . THR A 1 169 ? 22.641 -11.631 -9.592 1.00 44.56 169 THR A N 1
ATOM 1287 C CA . THR A 1 169 ? 23.505 -11.476 -10.771 1.00 44.56 169 THR A CA 1
ATOM 1288 C C . THR A 1 169 ? 23.549 -12.772 -11.585 1.00 44.56 169 THR A C 1
ATOM 1290 O O . THR A 1 169 ? 23.917 -13.836 -11.090 1.00 44.56 169 THR A O 1
ATOM 1293 N N . THR A 1 170 ? 23.230 -12.708 -12.882 1.00 45.53 170 THR A N 1
ATOM 1294 C CA . THR A 1 170 ? 23.494 -13.834 -13.794 1.00 45.53 170 THR A CA 1
ATOM 1295 C C . THR A 1 170 ? 24.970 -13.803 -14.186 1.00 45.53 170 THR A C 1
ATOM 1297 O O . THR A 1 170 ? 25.385 -13.002 -15.022 1.00 45.53 170 THR A O 1
ATOM 1300 N N . TYR A 1 171 ? 25.785 -14.646 -13.554 1.00 59.62 171 TYR A N 1
ATOM 1301 C CA . TYR A 1 171 ? 27.214 -14.729 -13.851 1.00 59.62 171 TYR A CA 1
ATOM 1302 C C . TYR A 1 171 ? 27.450 -15.409 -1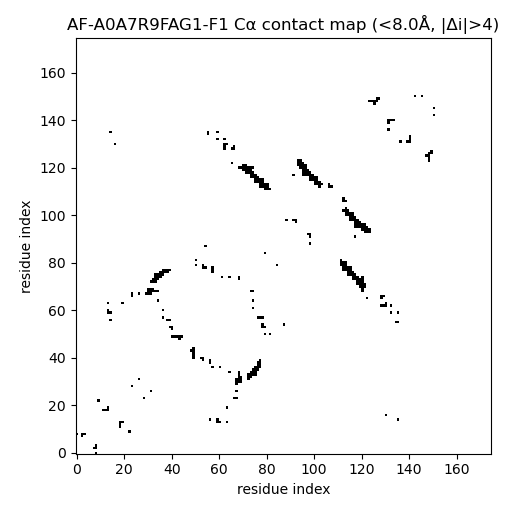5.209 1.00 59.62 171 TYR A C 1
ATOM 1304 O O . TYR A 1 171 ? 26.798 -16.413 -15.511 1.00 59.62 171 TYR A O 1
ATOM 1312 N N . PRO A 1 172 ? 28.389 -14.916 -16.037 1.00 53.94 172 PRO A N 1
ATOM 1313 C CA . PRO A 1 172 ? 28.757 -15.613 -17.259 1.00 53.94 172 PRO A CA 1
ATOM 1314 C C . PRO A 1 172 ? 29.384 -16.967 -16.905 1.00 53.94 172 PRO A C 1
ATOM 1316 O O . PRO A 1 172 ? 30.329 -17.041 -16.115 1.00 53.94 172 PRO A O 1
ATOM 1319 N N . LEU A 1 173 ? 28.862 -18.044 -17.499 1.00 49.72 173 LEU A N 1
ATOM 1320 C CA . LEU A 1 173 ? 29.470 -19.367 -17.402 1.00 49.72 173 LEU A CA 1
ATOM 1321 C C . LEU A 1 173 ? 30.840 -19.312 -18.079 1.00 49.72 173 LEU A C 1
ATOM 1323 O O . LEU A 1 173 ? 30.937 -19.076 -19.284 1.00 49.72 173 LEU A O 1
ATOM 1327 N N . LYS A 1 174 ? 31.903 -19.517 -17.298 1.00 47.19 174 LYS A N 1
ATOM 1328 C CA . LYS A 1 174 ? 33.214 -19.812 -17.871 1.00 47.19 174 LYS A CA 1
ATOM 1329 C C . LYS A 1 174 ? 33.111 -21.166 -18.573 1.00 47.19 174 LYS A C 1
ATOM 1331 O O . LYS A 1 174 ? 32.807 -22.161 -17.916 1.00 47.19 174 LYS A O 1
ATOM 1336 N N . VAL A 1 175 ? 33.303 -21.147 -19.891 1.00 52.88 175 VAL A N 1
ATOM 1337 C CA . VAL A 1 175 ? 33.530 -22.341 -20.719 1.00 52.88 175 VAL A CA 1
ATOM 1338 C C . VAL A 1 175 ? 34.851 -22.980 -20.316 1.00 52.88 175 VAL A C 1
ATOM 1340 O O . VAL A 1 175 ? 35.818 -22.210 -20.102 1.00 52.88 175 VAL A O 1
#

=== Feature glossary ===
The record interleaves many kinds of information about one protein. Here is each kind framed as the question it answers.

Q: What known structures does this most resemble?
A: Structural nearest neighbors (via Foldseek easy-search vs the PDB). Reported per hit: target PDB id, E-value, and alignment TM-score. A TM-score above ~0.5 is the conventional threshold for 'same fold'.

Q: Where is each backbone atom in 3D?
A: The mmCIF table is the protein's shape written out atom by atom. For each backbone N, Cα, C, and carbonyl O, it records an (x, y, z) coordinate triple in Å plus the residue type, chain letter, and residue number.

Q: What are the backbone torsion angles?
A: The φ/ψ torsion pair specifies the backbone conformation at each residue. φ rotates about the N–Cα bond, ψ about the Cα–C bond. Steric clashes forbid most of the (φ, ψ) plane — the allowed regions (α-helix basin, β-sheet basin, left-handed helix) are the Ramachandran-allowed regions.

Q: Which residues are buried vs exposed?
A: Solvent-accessible surface area (SASA) is the area in Å² traced out by the centre of a 1.4 Å probe sphere (a water molecule) rolled over the protein's van der Waals surface (Shrake–Rupley / Lee–Richards construction). Buried residues have near-zero SASA; fully exposed residues can exceed 200 Å². The total SASA scales roughly with the number of surface residues.

Q: How confident is the AlphaFold model at each residue?
A: pLDDT is the predicted lDDT-Cα score: AlphaFold's confidence that the local environment of each residue (all inter-atomic distances within 15 Å) is correctly placed. It is a per-residue number between 0 and 100, with higher meaning more reliable.

Q: What does the local fold look like, residue by residue?
A: 3Di is Foldseek's structural alphabet. Each residue is assigned one of twenty discrete states based on how its Cα sits relative to its spatial (not sequential) neighbors. Aligning 3Di strings finds structural homologs roughly as well as full 3D superposition, but orders of magnitude faster.

Q: How big and how compact is the whole molecule?
A: Radius of gyration (Rg) is the root-mean-square distance of Cα atoms from their centroid — a single number for overall size and compactness. A globular domain of N residues has Rg ≈ 2.2·N^0.38 Å; an extended or disordered chain has a much larger Rg. The Cα contact count is the number of residue pairs whose Cα atoms are within 8 Å and are more than four positions apart in sequence — a standard proxy for tertiary packing density. The bounding box is the smallest axis-aligned box enclosing all Cα atoms.

Q: Which residues are in helices, strands, or loops?
A: DSSP 8-state secondary structure assigns each residue one of H (α-helix), G (3₁₀-helix), I (π-helix), E (extended β-strand), B (isolated β-bridge), T (hydrogen-bonded turn), S (bend), or '-' (coil). The assignment is computed from backbone hydrogen-bond geometry via the Kabsch–Sander algorithm.

Q: How mobile is each atom in the crystal?
A: Crystallographic B-factors measure how much each atom's electron density is smeared out, in Å². They rise in mobile loops and surface residues and fall in the buried interior. In AlphaFold models this column is repurposed to hold pLDDT instead.

Q: What if only a Cα trace is available?
A: P-SEA three-state annotation labels each residue as helix, strand, or coil based purely on the geometry of the Cα trace. It serves as a fallback when the full backbone (and thus DSSP) is unavailable.

Q: What family and function is it annotated with?
A: Database cross-references. InterPro integrates a dozen domain/family signature databases into unified entries with residue-range hits. GO terms attach function/process/location labels with evidence codes. CATH codes position the fold in a four-level structural taxonomy. Organism is the NCBI-taxonomy species name.

Q: Are the domains correctly placed relative to each other?
A: Predicted Aligned Error (PAE) is an AlphaFold confidence matrix: entry (i, j) is the expected error in the position of residue j, in ångströms, when the prediction is superimposed on the true structure at residue i. Low PAE within a block of residues means that block is internally rigid and well-predicted; high PAE between two blocks means their relative placement is uncertain even if each block individually is confident.

Q: What do the diagnostic plots show?
A: Three diagnostic plots accompany the record. The Cα contact map visualizes the tertiary structure as a 2D adjacency matrix (8 Å cutoff, sequence-local contacts suppressed). The Ramachandran plot shows the distribution of backbone (φ, ψ) torsions, with points in the α and β basins reflecting secondary structure content. The PAE plot shows AlphaFold's inter-residue confidence as a color matrix.

Q: What is the amino-acid chain?
A: Primary structure: the covalent order of the twenty standard amino acids along the backbone. Two proteins with the same sequence will (almost always) fold to the same structure; two with 30% identity often share a fold but not the details.

Q: What do the rendered images show?
A: The six renders are orthographic views along the three Cartesian axes in both directions. Representation (cartoon, sticks, or surface) and color scheme (sequence-rainbow or by-chain) vary across proteins so the training set covers all the common visualization conventions.